Protein AF-A0A929CG32-F1 (afdb_monomer_lite)

Structure (mmCIF, N/CA/C/O backbone):
data_AF-A0A929CG32-F1
#
_entry.id   AF-A0A929CG32-F1
#
loop_
_atom_site.group_PDB
_atom_site.id
_atom_site.type_symbol
_atom_site.label_atom_id
_atom_site.label_alt_id
_atom_site.label_comp_id
_atom_site.label_asym_id
_atom_site.label_entity_id
_atom_site.label_seq_id
_atom_site.pdbx_PDB_ins_code
_atom_site.Cartn_x
_atom_site.Cartn_y
_atom_site.Cartn_z
_atom_site.occupancy
_atom_site.B_iso_or_equiv
_atom_site.auth_seq_id
_atom_site.auth_comp_id
_atom_site.auth_asym_id
_atom_site.auth_atom_id
_atom_site.pdbx_PDB_model_num
ATOM 1 N N . MET A 1 1 ? -42.516 7.250 34.327 1.00 55.09 1 MET A N 1
ATOM 2 C CA . MET A 1 1 ? -41.200 6.614 34.056 1.00 55.09 1 MET A CA 1
ATOM 3 C C . MET A 1 1 ? -40.264 6.842 35.238 1.00 55.09 1 MET A C 1
ATOM 5 O O . MET A 1 1 ? -39.960 7.994 35.520 1.00 55.09 1 MET A O 1
ATOM 9 N N . GLY A 1 2 ? -39.835 5.780 35.929 1.00 75.62 2 GLY A N 1
ATOM 10 C CA . GLY A 1 2 ? -38.923 5.876 37.082 1.00 75.62 2 GLY A CA 1
ATOM 11 C C . GLY A 1 2 ? -37.456 6.126 36.700 1.00 75.62 2 GLY A C 1
ATOM 12 O O . GLY A 1 2 ? -37.058 5.873 35.559 1.00 75.62 2 GLY A O 1
ATOM 13 N N . LEU A 1 3 ? -36.650 6.578 37.669 1.00 77.50 3 LEU A N 1
ATOM 14 C CA . LEU A 1 3 ? -35.221 6.922 37.536 1.00 77.50 3 LEU A CA 1
ATOM 15 C C . LEU A 1 3 ? -34.405 5.831 36.810 1.00 77.50 3 LEU A C 1
ATOM 17 O O . LEU A 1 3 ? -33.660 6.115 35.877 1.00 77.50 3 LEU A O 1
ATOM 21 N N . ILE A 1 4 ? -34.641 4.562 37.154 1.00 75.62 4 ILE A N 1
ATOM 22 C CA . ILE A 1 4 ? -33.964 3.394 36.566 1.00 75.62 4 ILE A CA 1
ATOM 23 C C . ILE A 1 4 ? -34.257 3.248 35.067 1.00 75.62 4 ILE A C 1
ATOM 25 O O . ILE A 1 4 ? -33.402 2.812 34.298 1.00 75.62 4 ILE A O 1
ATOM 29 N N . SER A 1 5 ? -35.474 3.580 34.630 1.00 75.94 5 SER A N 1
ATOM 30 C CA . SER A 1 5 ? -35.834 3.521 33.210 1.00 75.94 5 SER A CA 1
ATOM 31 C C . SER A 1 5 ? -35.169 4.649 32.428 1.00 75.94 5 SER A C 1
ATOM 33 O O . SER A 1 5 ? -34.746 4.420 31.303 1.00 75.94 5 SER A O 1
ATOM 35 N N . ARG A 1 6 ? -35.044 5.841 33.028 1.00 81.25 6 ARG A N 1
ATOM 36 C CA . ARG A 1 6 ? -34.390 7.001 32.404 1.00 81.25 6 ARG A CA 1
ATOM 37 C C . ARG A 1 6 ? -32.883 6.786 32.259 1.00 81.25 6 ARG A C 1
ATOM 39 O O . ARG A 1 6 ? -32.347 7.016 31.184 1.00 81.25 6 ARG A O 1
ATOM 46 N N . ILE A 1 7 ? -32.224 6.267 33.297 1.00 84.25 7 ILE A N 1
ATOM 47 C CA . ILE A 1 7 ? -30.782 5.977 33.266 1.00 84.25 7 ILE A CA 1
ATOM 48 C C . ILE A 1 7 ? -30.469 4.851 32.275 1.00 84.25 7 ILE A C 1
ATOM 50 O O . ILE A 1 7 ? -29.561 4.996 31.463 1.00 84.25 7 ILE 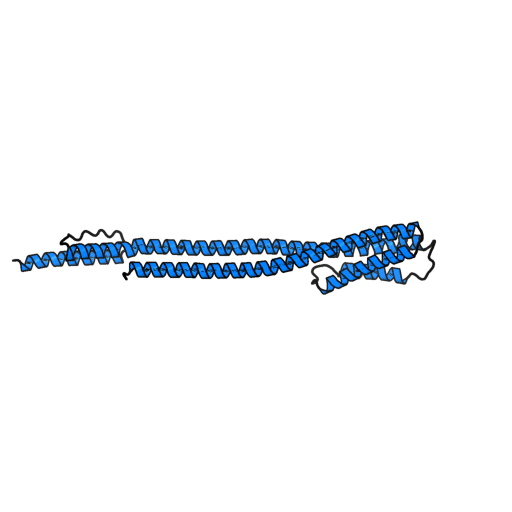A O 1
ATOM 54 N N . ARG A 1 8 ? -31.259 3.765 32.257 1.00 81.44 8 ARG A N 1
ATOM 55 C CA . ARG A 1 8 ? -31.109 2.709 31.238 1.00 81.44 8 ARG A CA 1
ATOM 56 C C . ARG A 1 8 ? -31.247 3.253 29.819 1.00 81.44 8 ARG A C 1
ATOM 58 O O . ARG A 1 8 ? -30.442 2.910 28.964 1.00 81.44 8 ARG A O 1
ATOM 65 N N . LEU A 1 9 ? -32.238 4.110 29.581 1.00 83.31 9 LEU A N 1
ATOM 66 C CA . LEU A 1 9 ? -32.487 4.689 28.262 1.00 83.31 9 LEU A CA 1
ATOM 67 C C . LEU A 1 9 ? -31.354 5.639 27.838 1.00 83.31 9 LEU A C 1
ATOM 69 O O . LEU A 1 9 ? -30.924 5.583 26.691 1.00 83.31 9 LEU A O 1
ATOM 73 N N . GLY A 1 10 ? -30.803 6.422 28.773 1.00 85.62 10 GLY A N 1
ATOM 74 C CA . GLY A 1 10 ? -29.616 7.250 28.539 1.00 85.62 10 GLY A CA 1
ATOM 75 C C . GLY A 1 10 ? -28.380 6.428 28.159 1.00 85.62 10 GLY A C 1
ATOM 76 O O . GLY A 1 10 ? -27.727 6.729 27.166 1.00 85.62 10 GLY A O 1
ATOM 77 N N . PHE A 1 11 ? -28.100 5.340 28.880 1.00 86.56 11 PHE A N 1
ATOM 78 C CA . PHE A 1 11 ? -26.990 4.438 28.547 1.00 86.56 11 PHE A CA 1
ATOM 79 C C . PHE A 1 11 ? -27.158 3.755 27.187 1.00 86.56 11 PHE A C 1
ATOM 81 O O . PHE A 1 11 ? -26.196 3.662 26.427 1.00 86.56 11 PHE A O 1
ATOM 88 N N . VAL A 1 12 ? -28.376 3.317 26.859 1.00 84.00 12 VAL A N 1
ATOM 89 C CA . VAL A 1 12 ? -28.690 2.735 25.546 1.00 84.00 12 VAL A CA 1
ATOM 90 C C . VAL A 1 12 ? -28.496 3.763 24.429 1.00 84.00 12 VAL A C 1
ATOM 92 O O . VAL A 1 12 ? -27.916 3.427 23.401 1.00 84.00 12 VAL A O 1
ATOM 95 N N . LEU A 1 13 ? -28.914 5.017 24.636 1.00 88.12 13 LEU A N 1
ATOM 96 C CA . LEU A 1 13 ? -28.699 6.105 23.677 1.00 88.12 13 LEU A CA 1
ATOM 97 C C . LEU A 1 13 ? -27.214 6.363 23.422 1.00 88.12 13 LEU A C 1
ATOM 99 O O . LEU A 1 13 ? -26.808 6.459 22.268 1.00 88.12 13 LEU A O 1
ATOM 103 N N . ILE A 1 14 ? -26.398 6.442 24.477 1.00 88.56 14 ILE A N 1
ATOM 104 C CA . ILE A 1 14 ? -24.957 6.692 24.335 1.00 88.56 14 ILE A CA 1
ATOM 105 C C . ILE A 1 14 ? -24.277 5.510 23.637 1.00 88.56 14 ILE A C 1
ATOM 107 O O . ILE A 1 14 ? -23.472 5.720 22.734 1.00 88.56 14 ILE A O 1
ATOM 111 N N . ALA A 1 15 ? -24.630 4.273 23.998 1.00 85.25 15 ALA A N 1
ATOM 112 C CA . ALA A 1 15 ? -24.110 3.085 23.329 1.00 85.25 15 ALA A CA 1
ATOM 113 C C . ALA A 1 15 ? -24.472 3.065 21.833 1.00 85.25 15 ALA A C 1
ATOM 115 O O . ALA A 1 15 ? -23.619 2.771 20.999 1.00 85.25 15 ALA A O 1
ATOM 116 N N . LEU A 1 16 ? -25.712 3.425 21.482 1.00 86.31 16 LEU A N 1
ATOM 117 C CA . LEU A 1 16 ? -26.178 3.481 20.095 1.00 86.31 16 LEU A CA 1
ATOM 118 C C . LEU A 1 16 ? -25.493 4.601 19.299 1.00 86.31 16 LEU A C 1
ATOM 120 O O . LEU A 1 16 ? -25.136 4.396 18.141 1.00 86.31 16 LEU A O 1
ATOM 124 N N . LEU A 1 17 ? -25.250 5.752 19.929 1.00 89.00 17 LEU A N 1
ATOM 125 C CA . LEU A 1 17 ? -24.501 6.859 19.334 1.00 89.00 17 LEU A CA 1
ATOM 126 C C . LEU A 1 17 ? -23.044 6.453 19.077 1.00 89.00 17 LEU A C 1
ATOM 128 O O . LEU A 1 17 ? -22.536 6.668 17.979 1.00 89.00 17 LEU A O 1
ATOM 132 N N . LEU A 1 18 ? -22.396 5.788 20.039 1.00 87.75 18 LEU A N 1
ATOM 133 C CA . LEU A 1 18 ? -21.035 5.271 19.883 1.00 87.75 18 LEU A CA 1
ATOM 134 C C . LEU A 1 18 ? -20.934 4.284 18.711 1.00 87.75 18 LEU A C 1
ATOM 136 O O . LEU A 1 18 ? -19.986 4.331 17.928 1.00 87.75 18 LEU A O 1
ATOM 140 N N . LEU A 1 19 ? -21.943 3.422 18.565 1.00 85.69 19 LEU A N 1
ATOM 141 C CA . LEU A 1 19 ? -22.035 2.459 17.472 1.00 85.69 19 LEU A CA 1
ATOM 142 C C . LEU A 1 19 ? -22.220 3.163 16.120 1.00 85.69 19 LEU A C 1
ATOM 144 O O . LEU A 1 19 ? -21.536 2.821 15.162 1.00 85.69 19 LEU A O 1
ATOM 148 N N . MET A 1 20 ? -23.083 4.181 16.047 1.00 86.50 20 MET A N 1
ATOM 149 C CA . MET A 1 20 ? -23.285 5.009 14.849 1.00 86.50 20 MET A CA 1
ATOM 150 C C . MET A 1 20 ? -22.007 5.743 14.427 1.00 86.50 20 MET A C 1
ATOM 152 O O . MET A 1 20 ? -21.640 5.714 13.252 1.00 86.50 20 MET A O 1
ATOM 156 N N . VAL A 1 21 ? -21.294 6.359 15.375 1.00 86.69 21 VAL A N 1
ATOM 157 C CA . VAL A 1 21 ? -20.026 7.063 15.105 1.00 86.69 21 VAL A CA 1
ATOM 158 C C . VAL A 1 21 ? -18.957 6.079 14.632 1.00 86.69 21 VAL A C 1
ATOM 160 O O . VAL A 1 21 ? -18.282 6.322 13.632 1.00 86.69 21 VAL A O 1
ATOM 163 N N . GLY A 1 22 ? -18.850 4.933 15.304 1.00 85.12 22 GLY A N 1
ATOM 164 C CA . GLY A 1 22 ? -17.938 3.861 14.926 1.00 85.12 22 GLY A CA 1
ATOM 165 C C . GLY A 1 22 ? -18.209 3.284 13.543 1.00 85.12 22 GLY A C 1
ATOM 166 O O . GLY A 1 22 ? -17.291 3.135 12.739 1.00 85.12 22 GLY A O 1
ATOM 167 N N . ALA A 1 23 ? -19.478 2.998 13.251 1.00 82.94 23 ALA A N 1
ATOM 168 C CA . ALA A 1 23 ? -19.909 2.515 11.949 1.00 82.94 23 ALA A CA 1
ATOM 169 C C . ALA A 1 23 ? -19.571 3.537 10.860 1.00 82.94 23 ALA A C 1
ATOM 171 O O . ALA A 1 23 ? -18.940 3.176 9.872 1.00 82.94 23 ALA A O 1
ATOM 172 N N . THR A 1 24 ? -19.909 4.813 11.062 1.00 84.00 24 THR A N 1
ATOM 173 C CA . THR A 1 24 ? -19.634 5.879 10.084 1.00 84.00 24 THR A CA 1
ATOM 174 C C . THR A 1 24 ? -18.136 5.990 9.780 1.00 84.00 24 THR A C 1
ATOM 176 O O . THR A 1 24 ? -17.753 5.967 8.614 1.00 84.00 24 THR A O 1
ATOM 179 N N . SER A 1 25 ? -17.280 5.993 10.809 1.00 82.12 25 SER A N 1
ATOM 180 C CA . SER A 1 25 ? -15.820 6.025 10.636 1.00 82.12 25 SER A CA 1
ATOM 181 C C . SER A 1 25 ? -15.289 4.803 9.874 1.00 82.12 25 SER A C 1
ATOM 183 O O . SER A 1 25 ? -14.454 4.941 8.979 1.00 82.12 25 SER A O 1
ATOM 185 N N . TYR A 1 26 ? -15.805 3.609 10.176 1.00 81.81 26 TYR A N 1
ATOM 186 C CA . TYR A 1 26 ? -15.432 2.384 9.468 1.00 81.81 26 TYR A CA 1
ATOM 187 C C . TYR A 1 26 ? -15.858 2.413 7.992 1.00 81.81 26 TYR A C 1
ATOM 189 O O . TYR A 1 26 ? -15.085 2.038 7.111 1.00 81.81 26 TYR A O 1
ATOM 197 N N . PHE A 1 27 ? -17.073 2.884 7.699 1.00 79.50 27 PHE A N 1
ATOM 198 C CA . PHE A 1 27 ? -17.572 2.999 6.328 1.00 79.50 27 PHE A CA 1
ATOM 199 C C . PHE A 1 27 ? -16.780 4.013 5.499 1.00 79.50 27 PHE A C 1
ATOM 201 O O . PHE A 1 27 ? -16.477 3.729 4.340 1.00 79.50 27 PHE A O 1
ATOM 208 N N . GLU A 1 28 ? -16.425 5.159 6.078 1.00 77.81 28 GLU A N 1
ATOM 209 C CA . GLU A 1 28 ? -15.635 6.191 5.405 1.00 77.81 28 GLU A CA 1
ATOM 210 C C . GLU A 1 28 ? -14.244 5.668 5.027 1.00 77.81 28 GLU A C 1
ATOM 212 O O . GLU A 1 28 ? -13.849 5.751 3.863 1.00 77.81 28 GLU A O 1
ATOM 217 N N . ILE A 1 29 ? -13.546 5.021 5.968 1.00 77.19 29 ILE A N 1
ATOM 218 C CA . ILE A 1 29 ? -12.235 4.414 5.703 1.00 77.19 29 ILE A CA 1
ATOM 219 C C . ILE A 1 29 ? -12.354 3.314 4.643 1.00 77.19 29 ILE A C 1
ATOM 221 O O . ILE A 1 29 ? -11.577 3.290 3.693 1.00 77.19 29 ILE A O 1
ATOM 225 N N . ARG A 1 30 ? -13.364 2.443 4.738 1.00 75.12 30 ARG A N 1
ATOM 226 C CA . ARG A 1 30 ? -13.559 1.359 3.767 1.00 75.12 30 ARG A CA 1
ATOM 227 C C . ARG A 1 30 ? -13.838 1.872 2.355 1.00 75.12 30 ARG A C 1
ATOM 229 O O . ARG A 1 30 ? -13.356 1.279 1.394 1.00 75.12 30 ARG A O 1
ATOM 236 N N . ASN A 1 31 ? -14.622 2.938 2.211 1.00 76.19 31 ASN A N 1
ATOM 237 C CA . ASN A 1 31 ? -14.909 3.522 0.901 1.00 76.19 31 ASN A CA 1
ATOM 238 C C . ASN A 1 31 ? -13.668 4.186 0.294 1.00 76.19 31 ASN A C 1
ATOM 240 O O . ASN A 1 31 ? -13.413 3.992 -0.893 1.00 76.19 31 ASN A O 1
ATOM 244 N N . LEU A 1 32 ? -12.877 4.904 1.100 1.00 73.50 32 LEU A N 1
ATOM 245 C CA . LEU A 1 32 ? -11.601 5.475 0.656 1.00 73.50 32 LEU A CA 1
ATOM 246 C C . LEU A 1 32 ? -10.620 4.378 0.230 1.00 73.50 32 LEU A C 1
ATOM 248 O O . LEU A 1 32 ? -10.044 4.459 -0.851 1.00 73.50 32 LEU A O 1
ATOM 252 N N . ASN A 1 33 ? -10.500 3.316 1.029 1.00 71.69 33 ASN A N 1
ATOM 253 C CA . ASN A 1 33 ? -9.614 2.194 0.732 1.00 71.69 33 ASN A CA 1
ATOM 254 C C . ASN A 1 33 ? -10.002 1.501 -0.578 1.00 71.69 33 ASN A C 1
ATOM 256 O O . ASN A 1 33 ? -9.135 1.268 -1.409 1.00 71.69 33 ASN A O 1
ATOM 260 N N . LYS A 1 34 ? -11.298 1.243 -0.803 1.00 73.94 34 LYS A N 1
ATOM 261 C CA . LYS A 1 34 ? -11.782 0.635 -2.053 1.00 73.94 34 LYS A CA 1
ATOM 262 C C . LYS A 1 34 ? -11.523 1.502 -3.279 1.00 73.94 34 LYS A C 1
ATOM 264 O O . LYS A 1 34 ? -11.181 0.971 -4.328 1.00 73.94 34 LYS A O 1
ATOM 269 N N . ALA A 1 35 ? -11.719 2.816 -3.168 1.00 70.12 35 ALA A N 1
ATOM 270 C CA . ALA A 1 35 ? -11.465 3.727 -4.279 1.00 70.12 35 ALA A CA 1
ATOM 271 C C . ALA A 1 35 ? -9.978 3.728 -4.665 1.00 70.12 35 ALA A C 1
ATOM 273 O O . ALA A 1 35 ? -9.653 3.681 -5.847 1.00 70.12 35 ALA A O 1
ATOM 274 N N . ILE A 1 36 ? -9.090 3.720 -3.666 1.00 69.62 36 ILE A N 1
ATOM 275 C CA . ILE A 1 36 ? -7.641 3.658 -3.883 1.00 69.62 36 ILE A CA 1
ATOM 276 C C . ILE A 1 36 ? -7.226 2.288 -4.436 1.00 69.62 36 ILE A C 1
ATOM 278 O O . ILE A 1 36 ? -6.431 2.239 -5.364 1.00 69.62 36 ILE A O 1
ATOM 282 N N . GLU A 1 37 ? -7.783 1.195 -3.909 1.00 71.75 37 GLU A N 1
ATOM 283 C CA . GLU A 1 37 ? -7.491 -0.180 -4.335 1.00 71.75 37 GLU A CA 1
ATOM 284 C C . GLU A 1 37 ? -7.885 -0.433 -5.798 1.00 71.75 37 GLU A C 1
ATOM 286 O O . GLU A 1 37 ? -7.112 -1.005 -6.559 1.00 71.75 37 GLU A O 1
ATOM 291 N N . ILE A 1 38 ? -9.062 0.028 -6.233 1.00 70.19 38 ILE A N 1
ATOM 292 C CA . ILE A 1 38 ? -9.507 -0.147 -7.626 1.00 70.19 38 ILE A CA 1
ATOM 293 C C . ILE A 1 38 ? -8.583 0.608 -8.590 1.00 70.19 38 ILE A C 1
ATOM 295 O O . ILE A 1 38 ? -8.132 0.044 -9.586 1.00 70.19 38 ILE A O 1
ATOM 299 N N . ASP A 1 39 ? -8.272 1.865 -8.277 1.00 72.69 39 ASP A N 1
ATOM 300 C CA . ASP A 1 39 ? -7.404 2.702 -9.106 1.00 72.69 39 ASP A CA 1
ATOM 301 C C . ASP A 1 39 ? -5.936 2.228 -9.086 1.00 72.69 39 ASP A C 1
ATOM 303 O O . ASP A 1 39 ? -5.222 2.355 -10.083 1.00 72.69 39 ASP A O 1
ATOM 307 N N . SER A 1 40 ? -5.467 1.629 -7.984 1.00 70.19 40 SER A N 1
ATOM 308 C CA . SER A 1 40 ? -4.136 1.016 -7.927 1.00 70.19 40 SER A CA 1
ATOM 309 C C . SER A 1 40 ? -4.068 -0.288 -8.717 1.00 70.19 40 SER A C 1
ATOM 311 O O . SER A 1 40 ? -3.103 -0.484 -9.452 1.00 70.19 40 SER A O 1
ATOM 313 N N . ILE A 1 41 ? -5.089 -1.148 -8.631 1.00 72.94 41 ILE A N 1
ATOM 314 C CA . ILE A 1 41 ? -5.148 -2.409 -9.385 1.00 72.94 41 ILE A CA 1
ATOM 315 C C . ILE A 1 41 ? -5.207 -2.133 -10.890 1.00 72.94 41 ILE A C 1
ATOM 317 O O . ILE A 1 41 ? -4.488 -2.777 -11.651 1.00 72.94 41 ILE A O 1
ATOM 321 N N . GLU A 1 42 ? -6.015 -1.166 -11.338 1.00 78.81 42 GLU A N 1
ATOM 322 C CA . GLU A 1 42 ? -6.095 -0.818 -12.762 1.00 78.81 42 GLU A CA 1
ATOM 323 C C . GLU A 1 42 ? -4.748 -0.298 -13.291 1.00 78.81 42 GLU A C 1
ATOM 325 O O . GLU A 1 42 ? -4.308 -0.682 -14.378 1.00 78.81 42 GLU A O 1
ATOM 330 N N . ARG A 1 43 ? -4.056 0.545 -12.513 1.00 74.44 43 ARG A N 1
ATOM 331 C CA . ARG A 1 43 ? -2.710 1.024 -12.861 1.00 74.44 43 ARG A CA 1
ATOM 332 C C . ARG A 1 43 ? -1.677 -0.102 -12.862 1.00 74.44 43 ARG A C 1
ATOM 334 O O . ARG A 1 43 ? -0.878 -0.170 -13.790 1.00 74.44 43 ARG A O 1
ATOM 341 N N . ASN A 1 44 ? -1.731 -1.012 -11.894 1.00 78.00 44 ASN A N 1
ATOM 342 C CA . ASN A 1 44 ? -0.845 -2.173 -11.828 1.00 78.00 44 ASN A CA 1
ATOM 343 C C . ASN A 1 44 ? -1.046 -3.099 -13.040 1.00 78.00 44 ASN A C 1
ATOM 345 O O . ASN A 1 44 ? -0.091 -3.433 -13.733 1.00 78.00 44 ASN A O 1
ATOM 349 N N . GLN A 1 45 ? -2.295 -3.422 -13.387 1.00 81.62 45 GLN A N 1
ATOM 350 C CA . GLN A 1 45 ? -2.604 -4.218 -14.580 1.00 81.62 45 GLN A CA 1
ATOM 351 C C . GLN A 1 45 ? -2.066 -3.576 -15.863 1.00 81.62 45 GLN A C 1
ATOM 353 O O . GLN A 1 45 ? -1.508 -4.272 -16.711 1.00 81.62 45 GLN A O 1
ATOM 358 N N . LYS A 1 46 ? -2.195 -2.249 -16.000 1.00 84.56 46 LYS A N 1
ATOM 359 C CA . LYS A 1 46 ? -1.611 -1.513 -17.129 1.00 84.56 46 LYS A CA 1
ATOM 360 C C . LYS A 1 46 ? -0.088 -1.608 -17.136 1.00 84.56 46 LYS A C 1
ATOM 362 O O . LYS A 1 46 ? 0.478 -1.848 -18.196 1.00 84.56 46 LYS A O 1
ATOM 367 N N . ASN A 1 47 ? 0.574 -1.458 -15.993 1.00 83.62 47 ASN A N 1
ATOM 368 C CA . ASN A 1 47 ? 2.033 -1.488 -15.947 1.00 83.62 47 ASN A CA 1
ATOM 369 C C . ASN A 1 47 ? 2.612 -2.902 -16.158 1.00 83.62 47 ASN A C 1
ATOM 371 O O . ASN A 1 47 ? 3.612 -3.038 -16.860 1.00 83.62 47 ASN A O 1
ATOM 375 N N . ILE A 1 48 ? 1.956 -3.953 -15.651 1.00 84.62 48 ILE A N 1
ATOM 376 C CA . ILE A 1 48 ? 2.294 -5.358 -15.956 1.00 84.62 48 ILE A CA 1
ATOM 377 C C . ILE A 1 48 ? 2.156 -5.612 -17.457 1.00 84.62 48 ILE A C 1
ATOM 379 O O . ILE A 1 48 ? 3.061 -6.148 -18.089 1.00 84.62 48 ILE A O 1
ATOM 383 N N . HIS A 1 49 ? 1.051 -5.162 -18.058 1.00 88.25 49 HIS A N 1
ATOM 384 C CA . HIS A 1 49 ? 0.858 -5.298 -19.498 1.00 88.25 49 HIS A CA 1
ATOM 385 C C . HIS A 1 49 ? 1.950 -4.575 -20.301 1.00 88.25 49 HIS A C 1
ATOM 387 O O . HIS A 1 49 ? 2.387 -5.068 -21.340 1.00 88.25 49 HIS A O 1
ATOM 393 N N . ILE A 1 50 ? 2.406 -3.414 -19.825 1.00 87.94 50 ILE A N 1
ATOM 394 C CA . ILE A 1 50 ? 3.503 -2.679 -20.455 1.00 87.94 50 ILE A CA 1
ATOM 395 C C . ILE A 1 50 ? 4.841 -3.414 -20.294 1.00 87.94 50 ILE A C 1
ATOM 397 O O . ILE A 1 50 ? 5.602 -3.451 -21.257 1.00 87.94 50 ILE A O 1
ATOM 401 N N . GLU A 1 51 ? 5.127 -4.027 -19.143 1.00 87.44 51 GLU A N 1
ATOM 402 C CA . GLU A 1 51 ? 6.317 -4.877 -18.963 1.00 87.44 51 GLU A CA 1
ATOM 403 C C . GLU A 1 51 ? 6.320 -6.051 -19.937 1.00 87.44 51 GLU A C 1
ATOM 405 O O . GLU A 1 51 ? 7.295 -6.224 -20.668 1.00 87.44 51 GLU A O 1
ATOM 410 N N . ASP A 1 52 ? 5.212 -6.789 -20.026 1.00 91.00 52 ASP A N 1
ATOM 411 C CA . ASP A 1 52 ? 5.065 -7.903 -20.966 1.00 91.00 52 ASP A CA 1
ATOM 412 C C . ASP A 1 52 ? 5.276 -7.442 -22.414 1.00 91.00 52 ASP A C 1
ATOM 414 O O . ASP A 1 52 ? 5.975 -8.089 -23.202 1.00 91.00 52 ASP A O 1
ATOM 418 N N . LEU A 1 53 ? 4.702 -6.289 -22.768 1.00 91.75 53 LEU A N 1
ATOM 419 C CA . LEU A 1 53 ? 4.867 -5.692 -24.084 1.00 91.75 53 LEU A CA 1
ATOM 420 C C . LEU A 1 53 ? 6.334 -5.330 -24.343 1.00 91.75 53 LEU A C 1
ATOM 422 O O . LEU A 1 53 ? 6.877 -5.742 -25.365 1.00 91.75 53 LEU A O 1
ATOM 426 N N . VAL A 1 54 ? 7.000 -4.616 -23.436 1.00 89.62 54 VAL A N 1
ATOM 427 C CA . VAL A 1 54 ? 8.407 -4.210 -23.592 1.00 89.62 54 VAL A CA 1
ATOM 428 C C . VAL A 1 54 ? 9.328 -5.428 -23.657 1.00 89.62 54 VAL A C 1
ATOM 430 O O . VAL A 1 54 ? 10.195 -5.482 -24.527 1.00 89.62 54 VAL A O 1
ATOM 433 N N . LEU A 1 55 ? 9.108 -6.446 -22.824 1.00 90.75 55 LEU A N 1
ATOM 434 C CA . LEU A 1 55 ? 9.883 -7.685 -22.849 1.00 90.75 55 LEU A CA 1
ATOM 435 C C . LEU A 1 55 ? 9.673 -8.459 -24.159 1.00 90.75 55 LEU A C 1
ATOM 437 O O . LEU A 1 55 ? 10.629 -8.973 -24.743 1.00 90.75 55 LEU A O 1
ATOM 441 N N . SER A 1 56 ? 8.438 -8.503 -24.671 1.00 91.19 56 SER A N 1
ATOM 442 C CA . SER A 1 56 ? 8.151 -9.113 -25.974 1.00 91.19 56 SER A CA 1
ATOM 443 C C . SER A 1 56 ? 8.865 -8.384 -27.117 1.00 91.19 56 SER A C 1
ATOM 445 O O . SER A 1 56 ? 9.448 -9.034 -27.985 1.00 91.19 56 SER A O 1
ATOM 447 N N . GLN A 1 57 ? 8.896 -7.047 -27.081 1.00 90.56 57 GLN A N 1
ATOM 448 C CA . GLN A 1 57 ? 9.572 -6.212 -28.076 1.00 90.56 57 GLN A CA 1
ATOM 449 C C . GLN A 1 57 ? 11.093 -6.339 -27.992 1.00 90.56 57 GLN A C 1
ATOM 451 O O . GLN A 1 57 ? 11.750 -6.426 -29.028 1.00 90.56 57 GLN A O 1
ATOM 456 N N . TYR A 1 58 ? 11.647 -6.420 -26.781 1.00 91.12 58 TYR A N 1
ATOM 457 C CA . TYR A 1 58 ? 13.061 -6.698 -26.540 1.00 91.12 58 TYR A CA 1
ATOM 458 C C . TYR A 1 58 ? 13.471 -8.039 -27.157 1.00 91.12 58 TYR A C 1
ATOM 460 O O . TYR A 1 58 ? 14.397 -8.090 -27.967 1.00 91.12 58 TYR A O 1
ATOM 468 N N . ASN A 1 59 ? 12.737 -9.111 -26.839 1.00 89.94 59 ASN A N 1
ATOM 469 C CA . ASN A 1 59 ? 13.018 -10.453 -27.352 1.00 89.94 59 ASN A CA 1
ATOM 470 C C . ASN A 1 59 ? 12.872 -10.512 -28.877 1.00 89.94 59 ASN A C 1
ATOM 472 O O . ASN A 1 59 ? 13.718 -11.072 -29.571 1.00 89.94 59 ASN A O 1
ATOM 476 N N . GLN A 1 60 ? 11.815 -9.900 -29.418 1.00 90.31 60 GLN A N 1
ATOM 477 C CA . GLN A 1 60 ? 11.595 -9.836 -30.859 1.00 90.31 60 GLN A CA 1
ATOM 478 C C . GLN A 1 60 ? 12.718 -9.060 -31.559 1.00 90.31 60 GLN A C 1
ATOM 480 O O . GLN A 1 60 ? 13.218 -9.508 -32.588 1.00 90.31 60 GLN A O 1
ATOM 485 N N . LYS A 1 61 ? 13.141 -7.921 -30.999 1.00 89.19 61 LYS A N 1
ATOM 486 C CA . LYS A 1 61 ? 14.272 -7.134 -31.501 1.00 89.19 61 LYS A CA 1
ATOM 487 C C . LYS A 1 61 ? 15.554 -7.961 -31.531 1.00 89.19 61 LYS A C 1
ATOM 489 O O . LYS A 1 61 ? 16.225 -7.973 -32.555 1.00 89.19 61 LYS A O 1
ATOM 494 N N . ASP A 1 62 ? 15.890 -8.634 -30.432 1.00 86.56 62 ASP A N 1
ATOM 495 C CA . ASP A 1 62 ? 17.122 -9.421 -30.318 1.00 86.56 62 ASP A CA 1
ATOM 496 C C . ASP A 1 62 ? 17.179 -10.550 -31.362 1.00 86.56 62 ASP A C 1
ATOM 498 O O . ASP A 1 62 ? 18.184 -10.736 -32.043 1.00 86.56 62 ASP A O 1
ATOM 502 N N . ILE A 1 63 ? 16.055 -11.232 -31.596 1.00 85.94 63 ILE A N 1
ATOM 503 C CA . ILE A 1 63 ? 15.951 -12.259 -32.642 1.00 85.94 63 ILE A CA 1
ATOM 504 C C . ILE A 1 63 ? 16.102 -11.644 -34.043 1.00 85.94 63 ILE A C 1
ATOM 506 O O . ILE A 1 63 ? 16.834 -12.172 -34.883 1.00 85.94 63 ILE A O 1
ATOM 510 N N . ILE A 1 64 ? 15.409 -10.534 -34.316 1.00 84.94 64 ILE A N 1
ATOM 511 C CA . ILE A 1 64 ? 15.427 -9.880 -35.631 1.00 84.94 64 ILE A CA 1
ATOM 512 C C . ILE A 1 64 ? 16.813 -9.299 -35.936 1.00 84.94 64 ILE A C 1
ATOM 514 O O . ILE A 1 64 ? 17.269 -9.405 -37.074 1.00 84.94 64 ILE A O 1
ATOM 518 N N . SER A 1 65 ? 17.501 -8.720 -34.950 1.00 80.25 65 SER A N 1
ATOM 519 C CA . SER A 1 65 ? 18.848 -8.174 -35.129 1.00 80.25 65 SER A CA 1
ATOM 520 C C . SER A 1 65 ? 19.844 -9.285 -35.467 1.00 80.25 65 SER A C 1
ATOM 522 O O . SER A 1 65 ? 20.555 -9.179 -36.465 1.00 80.25 65 SER A O 1
ATOM 524 N N . GLN A 1 66 ? 19.818 -10.406 -34.740 1.00 82.06 66 GLN A N 1
ATOM 525 C CA . GLN A 1 66 ? 20.656 -11.575 -35.025 1.00 82.06 66 GLN A CA 1
ATOM 526 C C . GLN A 1 66 ? 20.371 -12.157 -36.418 1.00 82.06 66 GLN A C 1
ATOM 528 O O . GLN A 1 66 ? 21.296 -12.467 -37.174 1.00 82.06 66 GLN A O 1
ATOM 533 N N . PHE A 1 67 ? 19.095 -12.248 -36.804 1.00 80.50 67 PHE A N 1
ATOM 534 C CA . PHE A 1 67 ? 18.697 -12.719 -38.130 1.00 80.50 67 PHE A CA 1
ATOM 535 C C . PHE A 1 67 ? 19.132 -11.765 -39.254 1.00 80.50 67 PHE A C 1
ATOM 537 O O . PHE A 1 67 ? 19.586 -12.217 -40.309 1.00 80.50 67 PHE A O 1
ATOM 544 N N . ALA A 1 68 ? 19.028 -10.452 -39.036 1.00 78.19 68 ALA A N 1
ATOM 545 C CA . ALA A 1 68 ? 19.467 -9.432 -39.984 1.00 78.19 68 ALA A CA 1
ATOM 546 C C . ALA A 1 68 ? 20.981 -9.497 -40.224 1.00 78.19 68 ALA A C 1
ATOM 548 O O . ALA A 1 68 ? 21.421 -9.425 -41.372 1.00 78.19 68 ALA A O 1
ATOM 549 N N . LEU A 1 69 ? 21.764 -9.689 -39.158 1.00 74.38 69 LEU A N 1
ATOM 550 C CA . LEU A 1 69 ? 23.225 -9.797 -39.216 1.00 74.38 69 LEU A CA 1
ATOM 551 C C . LEU A 1 69 ? 23.678 -11.078 -39.916 1.00 74.38 69 LEU A C 1
ATOM 553 O O . LEU A 1 69 ? 24.611 -11.038 -40.714 1.00 74.38 69 LEU A O 1
ATOM 557 N N . SER A 1 70 ? 22.992 -12.200 -39.671 1.00 77.00 70 SER A N 1
ATOM 558 C CA . SER A 1 70 ? 23.310 -13.482 -40.310 1.00 77.00 70 SER A CA 1
ATOM 559 C C . SER A 1 70 ? 22.990 -13.506 -41.807 1.00 77.00 70 SER A C 1
ATOM 561 O O . SER A 1 70 ? 23.665 -14.209 -42.554 1.00 77.00 70 SER A O 1
ATOM 563 N N . ASN A 1 71 ? 21.952 -12.787 -42.244 1.00 73.88 71 ASN A N 1
ATOM 564 C CA . ASN A 1 71 ? 21.479 -12.812 -43.632 1.00 73.88 71 ASN A CA 1
ATOM 565 C C . ASN A 1 71 ? 21.854 -11.558 -44.436 1.00 73.88 71 ASN A C 1
ATOM 567 O O . ASN A 1 71 ? 21.503 -11.465 -45.611 1.00 73.88 71 ASN A O 1
ATOM 571 N N . GLY A 1 72 ? 22.514 -10.576 -43.812 1.00 68.06 72 GLY A N 1
ATOM 572 C CA . GLY A 1 72 ? 22.873 -9.302 -44.443 1.00 68.06 72 GLY A CA 1
ATOM 573 C C . GLY A 1 72 ? 21.666 -8.492 -44.932 1.00 68.06 72 GLY A C 1
ATOM 574 O O . GLY A 1 72 ? 21.787 -7.703 -45.868 1.00 68.06 72 GLY A O 1
ATOM 575 N N . ASN A 1 73 ? 20.483 -8.706 -44.349 1.00 75.00 73 ASN A N 1
ATOM 576 C CA . ASN A 1 73 ? 19.243 -8.118 -44.840 1.00 75.00 73 ASN A CA 1
ATOM 577 C C . ASN A 1 73 ? 18.884 -6.843 -44.059 1.00 75.00 73 ASN A C 1
ATOM 579 O O . ASN A 1 73 ? 18.574 -6.870 -42.864 1.00 75.00 73 ASN A O 1
ATOM 583 N N . ARG A 1 74 ? 18.901 -5.720 -44.784 1.00 71.94 74 ARG A N 1
ATOM 584 C CA . ARG A 1 74 ? 18.630 -4.373 -44.275 1.00 71.94 74 ARG A CA 1
ATOM 585 C C . ARG A 1 74 ? 17.224 -4.213 -43.702 1.00 71.94 74 ARG A C 1
ATOM 587 O O . ARG A 1 74 ? 17.068 -3.474 -42.733 1.00 71.94 74 ARG A O 1
ATOM 594 N N . ASP A 1 75 ? 16.227 -4.873 -44.278 1.00 78.06 75 ASP A N 1
ATOM 595 C CA . ASP A 1 75 ? 14.829 -4.669 -43.894 1.00 78.06 75 ASP A CA 1
ATOM 596 C C . ASP A 1 75 ? 14.577 -5.189 -42.475 1.00 78.06 75 ASP A C 1
ATOM 598 O O . ASP A 1 75 ? 13.968 -4.503 -41.657 1.00 78.06 75 ASP A O 1
ATOM 602 N N . PHE A 1 76 ? 15.164 -6.339 -42.131 1.00 78.75 76 PHE A N 1
ATOM 603 C CA . PHE A 1 76 ? 15.118 -6.870 -40.768 1.00 78.75 76 PHE A CA 1
ATOM 604 C C . PHE A 1 76 ? 15.875 -5.974 -39.783 1.00 78.75 76 PHE A C 1
ATOM 606 O O . PHE A 1 76 ? 15.390 -5.714 -38.686 1.00 78.75 76 PHE A O 1
ATOM 613 N N . TYR A 1 77 ? 17.024 -5.415 -40.171 1.00 77.00 77 TYR A N 1
ATOM 614 C CA . TYR A 1 77 ? 17.727 -4.461 -39.309 1.00 77.00 77 TYR A CA 1
ATOM 615 C C . TYR A 1 77 ? 16.887 -3.200 -39.040 1.00 77.00 77 TYR A C 1
ATOM 617 O O . TYR A 1 77 ? 16.817 -2.734 -37.902 1.00 77.00 77 TYR A O 1
ATOM 625 N N . MET A 1 78 ? 16.204 -2.667 -40.058 1.00 78.19 78 MET A N 1
ATOM 626 C CA . MET A 1 78 ? 15.284 -1.539 -39.880 1.00 78.19 78 MET A CA 1
ATOM 627 C C . MET A 1 78 ? 14.116 -1.902 -38.960 1.00 78.19 78 MET A C 1
ATOM 629 O O . MET A 1 78 ? 13.816 -1.138 -38.048 1.00 78.19 78 MET A O 1
ATOM 633 N N . GLN A 1 79 ? 13.541 -3.095 -39.109 1.00 83.75 79 GLN A N 1
ATOM 634 C CA . GLN A 1 79 ? 12.483 -3.588 -38.226 1.00 83.75 79 GLN A CA 1
ATOM 635 C C . GLN A 1 79 ? 12.946 -3.718 -36.762 1.00 83.75 79 GLN A C 1
ATOM 637 O O . GLN A 1 79 ? 12.241 -3.318 -35.839 1.00 83.75 79 GLN A O 1
ATOM 642 N N . SER A 1 80 ? 14.166 -4.209 -36.524 1.00 83.50 80 SER A N 1
ATOM 643 C CA . SER A 1 80 ? 14.770 -4.231 -35.184 1.00 83.50 80 SER A CA 1
ATOM 644 C C . SER A 1 80 ? 14.873 -2.820 -34.586 1.00 83.50 80 SER A C 1
ATOM 646 O O . SER A 1 80 ? 14.615 -2.611 -33.399 1.00 83.50 80 SER A O 1
ATOM 648 N N . ARG A 1 81 ? 15.227 -1.819 -35.400 1.00 82.25 81 ARG A N 1
ATOM 649 C CA . ARG A 1 81 ? 15.284 -0.421 -34.951 1.00 82.25 81 ARG A CA 1
ATOM 650 C C . ARG A 1 81 ? 13.906 0.159 -34.650 1.00 82.25 81 ARG A C 1
ATOM 652 O O . ARG A 1 81 ? 13.789 0.938 -33.708 1.00 82.25 81 ARG A O 1
ATOM 659 N N . GLU A 1 82 ? 12.882 -0.217 -35.409 1.00 85.56 82 GLU A N 1
ATOM 660 C CA . GLU A 1 82 ? 11.499 0.186 -35.137 1.00 85.56 82 GLU A CA 1
ATOM 661 C C . GLU A 1 82 ? 11.017 -0.344 -33.782 1.00 85.56 82 GLU A C 1
ATOM 663 O O . GLU A 1 82 ? 10.467 0.425 -32.993 1.00 85.56 82 GLU A O 1
ATOM 668 N N . ASN A 1 83 ? 11.317 -1.605 -33.453 1.00 84.94 83 ASN A N 1
ATOM 669 C CA . ASN A 1 83 ? 10.989 -2.184 -32.145 1.00 84.94 83 ASN A CA 1
ATOM 670 C C . ASN A 1 83 ? 11.669 -1.421 -30.995 1.00 84.94 83 ASN A C 1
ATOM 672 O O . ASN A 1 83 ? 11.044 -1.137 -29.973 1.00 84.94 83 ASN A O 1
ATOM 676 N N . LEU A 1 84 ? 12.939 -1.035 -31.162 1.00 85.75 84 LEU A N 1
ATOM 677 C CA . LEU A 1 84 ? 13.645 -0.212 -30.176 1.00 85.75 84 LEU A CA 1
ATOM 678 C C . LEU A 1 84 ? 13.033 1.190 -30.042 1.00 85.75 84 LEU A C 1
ATOM 680 O O . LEU A 1 84 ? 12.832 1.668 -28.928 1.00 85.75 84 LEU A O 1
ATOM 684 N N . ALA A 1 85 ? 12.706 1.843 -31.159 1.00 86.81 85 ALA A N 1
ATOM 685 C CA . ALA A 1 85 ? 12.058 3.154 -31.157 1.00 86.81 85 ALA A CA 1
ATOM 686 C C . ALA A 1 85 ? 10.686 3.114 -30.464 1.00 86.81 85 ALA A C 1
ATOM 688 O O . ALA A 1 85 ? 10.314 4.042 -29.740 1.00 86.81 85 ALA A O 1
ATOM 689 N N . TYR A 1 86 ? 9.953 2.015 -30.639 1.00 87.81 86 TYR A N 1
ATOM 690 C CA . TYR A 1 86 ? 8.693 1.775 -29.953 1.00 87.81 86 TYR A CA 1
ATOM 691 C C . TYR A 1 86 ? 8.883 1.630 -28.435 1.00 87.81 86 TYR A C 1
ATOM 693 O O . TYR A 1 86 ? 8.178 2.292 -27.673 1.00 87.81 86 TYR A O 1
ATOM 701 N N . MET A 1 87 ? 9.881 0.857 -27.989 1.00 86.81 87 MET A N 1
ATOM 702 C CA . MET A 1 87 ? 10.233 0.746 -26.565 1.00 86.81 87 MET A CA 1
ATOM 703 C C . MET A 1 87 ? 10.617 2.103 -25.950 1.00 86.81 87 MET A C 1
ATOM 705 O O . MET A 1 87 ? 10.130 2.444 -24.874 1.00 86.81 87 MET A O 1
ATOM 709 N N . ILE A 1 88 ? 11.416 2.917 -26.650 1.00 85.81 88 ILE A N 1
ATOM 710 C CA . ILE A 1 88 ? 11.780 4.276 -26.206 1.00 85.81 88 ILE A CA 1
ATOM 711 C C . ILE A 1 88 ? 10.530 5.154 -26.064 1.00 85.81 88 ILE A C 1
A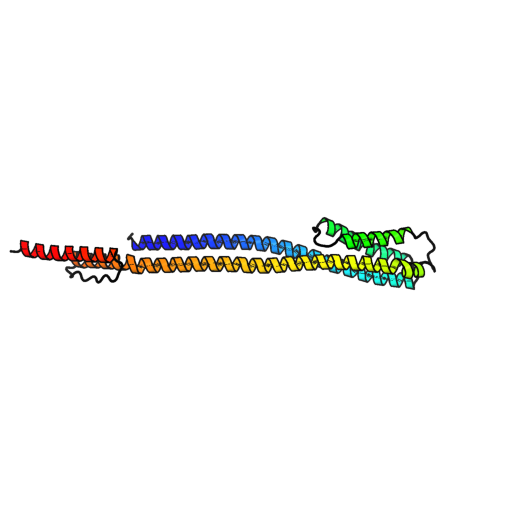TOM 713 O O . ILE A 1 88 ? 10.359 5.820 -25.050 1.00 85.81 88 ILE A O 1
ATOM 717 N N . THR A 1 89 ? 9.610 5.096 -27.031 1.00 86.81 89 THR A N 1
ATOM 718 C CA . THR A 1 89 ? 8.354 5.866 -26.992 1.00 86.81 89 THR A CA 1
ATOM 719 C C . THR A 1 89 ? 7.481 5.480 -25.792 1.00 86.81 89 THR A C 1
ATOM 721 O O . THR A 1 89 ? 6.814 6.332 -25.202 1.00 86.81 89 THR A O 1
ATOM 724 N N . ILE A 1 90 ? 7.447 4.193 -25.429 1.00 85.44 90 ILE A N 1
ATOM 725 C CA . ILE A 1 90 ? 6.736 3.715 -24.235 1.00 85.44 90 ILE A CA 1
ATOM 726 C C . ILE A 1 90 ? 7.356 4.319 -22.974 1.00 85.44 90 ILE A C 1
ATOM 728 O O . ILE A 1 90 ? 6.626 4.847 -22.135 1.00 85.44 90 ILE A O 1
ATOM 732 N N . VAL A 1 91 ? 8.685 4.279 -22.858 1.00 83.06 91 VAL A N 1
ATOM 733 C CA . VAL A 1 91 ? 9.415 4.843 -21.716 1.00 83.06 91 VAL A CA 1
ATOM 734 C C . VAL A 1 91 ? 9.205 6.352 -21.610 1.00 83.06 91 VAL A C 1
ATOM 736 O O . VAL A 1 91 ? 8.887 6.832 -20.529 1.00 83.06 91 VAL A O 1
ATOM 739 N N . GLU A 1 92 ? 9.293 7.095 -22.715 1.00 81.56 92 GLU A N 1
ATOM 740 C CA . GLU A 1 92 ? 9.049 8.545 -22.745 1.00 81.56 92 GLU A CA 1
ATOM 741 C C . GLU A 1 92 ? 7.629 8.895 -22.280 1.00 81.56 92 GLU A C 1
ATOM 743 O O . GLU A 1 92 ? 7.436 9.815 -21.482 1.00 81.56 92 GLU A O 1
ATOM 748 N N . LYS A 1 93 ? 6.624 8.127 -22.722 1.00 82.06 93 LYS A N 1
ATOM 749 C CA . LYS A 1 93 ? 5.244 8.291 -22.247 1.00 82.06 93 LYS A CA 1
ATOM 750 C C . LYS A 1 93 ? 5.136 7.994 -20.756 1.00 82.06 93 LYS A C 1
ATOM 752 O O . LYS A 1 93 ? 4.514 8.763 -20.035 1.00 82.06 93 LYS A O 1
ATOM 757 N N . LEU A 1 94 ? 5.738 6.909 -20.277 1.00 76.62 94 LEU A N 1
ATOM 758 C CA . LEU A 1 94 ? 5.694 6.547 -18.860 1.00 76.62 94 LEU A CA 1
ATOM 759 C C . LEU A 1 94 ? 6.407 7.564 -17.967 1.00 76.62 94 LEU A C 1
ATOM 761 O O . LEU A 1 94 ? 5.879 7.898 -16.908 1.00 76.62 94 LEU A O 1
ATOM 765 N N . ALA A 1 95 ? 7.542 8.102 -18.410 1.00 73.81 95 ALA A N 1
ATOM 766 C CA . ALA A 1 95 ? 8.286 9.142 -17.707 1.00 73.81 95 ALA A CA 1
ATOM 767 C C . ALA A 1 95 ? 7.489 10.455 -17.573 1.00 73.81 95 ALA A C 1
ATOM 769 O O . ALA A 1 95 ? 7.700 11.212 -16.630 1.00 73.81 95 ALA A O 1
ATOM 770 N N . GLN A 1 96 ? 6.535 10.719 -18.475 1.00 73.31 96 GLN A N 1
ATOM 771 C CA . GLN A 1 96 ? 5.646 11.881 -18.389 1.00 73.31 96 GLN A CA 1
ATOM 772 C C . GLN A 1 96 ? 4.566 11.735 -17.301 1.00 73.31 96 GLN A C 1
ATOM 774 O O . GLN A 1 96 ? 4.116 12.737 -16.744 1.00 73.31 96 GLN A O 1
ATOM 779 N N . TYR A 1 97 ? 4.135 10.504 -17.009 1.00 67.88 97 TYR A N 1
ATOM 780 C CA . TYR A 1 97 ? 3.050 10.218 -16.061 1.00 67.88 97 TYR A CA 1
ATOM 781 C C . TYR A 1 97 ? 3.537 9.758 -14.683 1.00 67.88 97 TYR A C 1
ATOM 783 O O . TYR A 1 97 ? 2.836 9.968 -13.694 1.00 67.88 97 TYR A O 1
ATOM 791 N N . ASN A 1 98 ? 4.718 9.144 -14.600 1.00 64.19 98 ASN A N 1
ATOM 792 C CA . ASN A 1 98 ? 5.300 8.663 -13.353 1.00 64.19 98 ASN A CA 1
ATOM 793 C C . ASN A 1 98 ? 6.350 9.658 -12.838 1.00 64.19 98 ASN A C 1
ATOM 795 O O . ASN A 1 98 ? 7.318 9.971 -13.525 1.00 64.19 98 ASN A O 1
ATOM 799 N N . THR A 1 99 ? 6.170 10.153 -11.611 1.00 53.28 99 THR A N 1
ATOM 800 C CA . THR A 1 99 ? 7.169 10.989 -10.928 1.00 53.28 99 THR A CA 1
ATOM 801 C C . THR A 1 99 ? 8.498 10.244 -10.724 1.00 53.28 99 THR A C 1
ATOM 803 O O . THR A 1 99 ? 8.491 9.032 -10.495 1.00 53.28 99 THR A O 1
ATOM 806 N N . PRO A 1 100 ? 9.635 10.962 -10.761 1.00 51.72 100 PRO A N 1
ATOM 807 C CA . PRO A 1 100 ? 10.975 10.393 -10.845 1.00 51.72 100 PRO A CA 1
ATOM 808 C C . PRO A 1 100 ? 11.470 9.911 -9.476 1.00 51.72 100 PRO A C 1
ATOM 810 O O . PRO A 1 100 ? 12.272 10.569 -8.823 1.00 51.72 100 PRO A O 1
ATOM 813 N N . GLU A 1 101 ? 10.989 8.762 -9.013 1.00 51.62 101 GLU A N 1
ATOM 814 C CA . GLU A 1 101 ? 11.763 7.957 -8.050 1.00 51.62 101 GLU A CA 1
ATOM 815 C C . GLU A 1 101 ? 12.731 7.011 -8.768 1.00 51.62 101 GLU A C 1
ATOM 817 O O . GLU A 1 101 ? 13.660 6.491 -8.157 1.00 51.62 101 GLU A O 1
ATOM 822 N N . CYS A 1 102 ? 12.539 6.815 -10.075 1.00 55.84 102 CYS A N 1
ATOM 823 C CA . CYS A 1 102 ? 13.380 5.958 -10.886 1.00 55.84 102 CYS A CA 1
ATOM 824 C C . CYS A 1 102 ? 14.305 6.771 -11.796 1.00 55.84 102 CYS A C 1
ATOM 826 O O . CYS A 1 102 ? 13.888 7.783 -12.360 1.00 55.84 102 CYS A O 1
ATOM 828 N N . ASP A 1 103 ? 15.559 6.333 -11.907 1.00 62.50 103 ASP A N 1
ATOM 829 C CA . ASP A 1 103 ? 16.669 7.078 -12.501 1.00 62.50 103 ASP A CA 1
ATOM 830 C C . ASP A 1 103 ? 16.555 7.140 -14.036 1.00 62.50 103 ASP A C 1
ATOM 832 O O . ASP A 1 103 ? 17.186 6.392 -14.780 1.00 62.50 103 ASP A O 1
ATOM 836 N N . VAL A 1 104 ? 15.701 8.042 -14.533 1.00 68.12 104 VAL A N 1
ATOM 837 C CA . VAL A 1 104 ? 15.533 8.327 -15.974 1.00 68.12 104 VAL A CA 1
ATOM 838 C C . VAL A 1 104 ? 16.864 8.759 -16.614 1.00 68.12 104 VAL A C 1
ATOM 840 O O . VAL A 1 104 ? 17.075 8.552 -17.810 1.00 68.12 104 VAL A O 1
ATOM 843 N N . ASN A 1 105 ? 17.801 9.273 -15.810 1.00 73.31 105 ASN A N 1
ATOM 844 C CA . ASN A 1 105 ? 19.112 9.729 -16.265 1.00 73.31 105 ASN A CA 1
ATOM 845 C C . ASN A 1 105 ? 19.948 8.604 -16.900 1.00 73.31 105 ASN A C 1
ATOM 847 O O . ASN A 1 105 ? 20.639 8.849 -17.888 1.00 73.31 105 ASN A O 1
ATOM 851 N N . GLU A 1 106 ? 19.863 7.364 -16.398 1.00 75.81 106 GLU A N 1
ATOM 852 C CA . GLU A 1 106 ? 20.606 6.221 -16.961 1.00 75.81 106 GLU A CA 1
ATOM 853 C C . GLU A 1 106 ? 20.118 5.858 -18.378 1.00 75.81 106 GLU A C 1
ATOM 855 O O . GLU A 1 106 ? 20.897 5.459 -19.257 1.00 75.81 106 GLU A O 1
ATOM 860 N N . ILE A 1 107 ? 18.818 6.031 -18.636 1.00 79.12 107 ILE A N 1
ATOM 861 C CA . ILE A 1 107 ? 18.225 5.826 -19.962 1.00 79.12 107 ILE A CA 1
ATOM 862 C C . ILE A 1 107 ? 18.608 6.976 -20.892 1.00 79.12 107 ILE A C 1
ATOM 864 O O . ILE A 1 107 ? 18.995 6.732 -22.031 1.00 79.12 107 ILE A O 1
ATOM 868 N N . GLU A 1 108 ? 18.552 8.222 -20.423 1.00 79.50 108 GLU A N 1
ATOM 869 C CA . GLU A 1 108 ? 18.934 9.386 -21.230 1.00 79.50 108 GLU A CA 1
ATOM 870 C C . GLU A 1 108 ? 20.418 9.358 -21.629 1.00 79.50 108 GLU A C 1
ATOM 872 O O . GLU A 1 108 ? 20.763 9.651 -22.782 1.00 79.50 108 GLU A O 1
ATOM 877 N N . GLU A 1 109 ? 21.301 8.946 -20.716 1.00 82.19 109 GLU A N 1
ATOM 878 C CA . GLU A 1 109 ? 22.731 8.803 -20.988 1.00 82.19 109 GLU A CA 1
ATOM 879 C C . GLU A 1 109 ? 22.993 7.706 -22.033 1.00 82.19 109 GLU A C 1
ATOM 881 O O . GLU A 1 109 ? 23.686 7.942 -23.030 1.00 82.19 109 GLU A O 1
ATOM 886 N N . SER A 1 110 ? 22.404 6.519 -21.849 1.00 79.00 110 SER A N 1
ATOM 887 C CA . SER A 1 110 ? 22.540 5.404 -22.800 1.00 79.00 110 SER A CA 1
ATOM 888 C C . SER A 1 110 ? 21.911 5.718 -24.164 1.00 79.00 110 SER A C 1
ATOM 890 O O . SER A 1 110 ? 22.493 5.411 -25.206 1.00 79.00 110 SER A O 1
ATOM 892 N N . LEU A 1 111 ? 20.786 6.436 -24.192 1.00 81.88 111 LEU A N 1
ATOM 893 C CA . LEU A 1 111 ? 20.146 6.901 -25.422 1.00 81.88 111 LEU A CA 1
ATOM 894 C C . LEU A 1 111 ? 21.022 7.906 -26.180 1.00 81.88 111 LEU A C 1
ATOM 896 O O . LEU A 1 111 ? 21.092 7.872 -27.411 1.00 81.88 111 LEU A O 1
ATOM 900 N N . THR A 1 112 ? 21.706 8.797 -25.462 1.00 81.69 112 THR A N 1
ATOM 901 C CA . THR A 1 112 ? 22.625 9.776 -26.056 1.00 81.69 112 THR A CA 1
ATOM 902 C C . THR A 1 112 ? 23.832 9.084 -26.690 1.00 81.69 112 THR A C 1
ATOM 904 O O . THR A 1 112 ? 24.191 9.395 -27.832 1.00 81.69 112 THR A O 1
ATOM 907 N N . LYS A 1 113 ? 24.415 8.091 -26.005 1.00 81.00 113 LYS A N 1
ATOM 908 C CA . LYS A 1 113 ? 25.511 7.264 -26.539 1.00 81.00 113 LYS A CA 1
ATOM 909 C C . LYS A 1 113 ? 25.078 6.498 -27.788 1.00 81.00 113 LYS A C 1
ATOM 911 O O . LYS A 1 113 ? 25.734 6.623 -28.824 1.00 81.00 113 LYS A O 1
ATOM 916 N N . TYR A 1 114 ? 23.925 5.833 -27.742 1.00 79.38 114 TYR A N 1
ATOM 917 C CA . TYR A 1 114 ? 23.341 5.120 -28.882 1.00 79.38 114 TYR A CA 1
ATOM 918 C C . TYR A 1 114 ? 23.122 6.034 -30.104 1.00 79.38 114 TYR A C 1
ATOM 920 O O . TYR A 1 114 ? 23.558 5.721 -31.217 1.00 79.38 114 TYR A O 1
ATOM 928 N N . LYS A 1 115 ? 22.524 7.220 -29.907 1.00 80.38 115 LYS A N 1
ATOM 929 C CA . LYS A 1 115 ? 22.327 8.219 -30.976 1.00 80.38 115 LYS A CA 1
ATOM 930 C C . LYS A 1 115 ? 23.656 8.708 -31.564 1.00 80.38 115 LYS A C 1
ATOM 932 O O . LYS A 1 115 ? 23.748 8.890 -32.775 1.00 80.38 115 LYS A O 1
ATOM 937 N N . SER A 1 116 ? 24.693 8.882 -30.742 1.00 74.75 116 SER A N 1
ATOM 938 C CA . SER A 1 116 ? 26.008 9.346 -31.208 1.00 74.75 116 SER A CA 1
ATOM 939 C C . SER A 1 116 ? 26.713 8.353 -32.143 1.00 74.75 116 SER A C 1
ATOM 941 O O . SER A 1 116 ? 27.444 8.773 -33.038 1.00 74.75 116 SER A O 1
ATOM 943 N N . ILE A 1 117 ? 26.477 7.049 -31.969 1.00 72.31 117 ILE A N 1
ATOM 944 C CA . ILE A 1 117 ? 27.031 5.988 -32.824 1.00 72.31 117 ILE A CA 1
ATOM 945 C C . ILE A 1 117 ? 26.238 5.889 -34.126 1.00 72.31 117 ILE A C 1
ATOM 947 O O . ILE A 1 117 ? 26.824 5.769 -35.198 1.00 72.31 117 ILE A O 1
ATOM 951 N N . LEU A 1 118 ? 24.913 6.038 -34.055 1.00 71.31 118 LEU A N 1
ATOM 952 C CA . LEU A 1 118 ? 24.041 6.068 -35.232 1.00 71.31 118 LEU A CA 1
ATOM 953 C C . LEU A 1 118 ? 24.358 7.215 -36.200 1.00 71.31 118 LEU A C 1
ATOM 955 O O . LEU A 1 118 ? 24.294 7.023 -37.410 1.00 71.31 118 LEU A O 1
ATOM 959 N N . VAL A 1 119 ? 24.702 8.399 -35.687 1.00 66.06 119 VAL A N 1
ATOM 960 C CA . VAL A 1 119 ? 25.029 9.578 -36.513 1.00 66.06 119 VAL A CA 1
ATOM 961 C C . VAL A 1 119 ? 26.342 9.401 -37.290 1.00 66.06 119 VAL A C 1
ATOM 963 O O . VAL A 1 119 ? 26.536 10.047 -38.315 1.00 66.06 119 VAL A O 1
ATOM 966 N N . LYS A 1 120 ? 27.235 8.502 -36.854 1.00 65.00 120 LYS A N 1
ATOM 967 C CA . LYS A 1 120 ? 28.513 8.225 -37.534 1.00 65.00 120 LYS A CA 1
ATOM 968 C C . LYS A 1 120 ? 28.364 7.366 -38.794 1.00 65.00 120 LYS A C 1
ATOM 970 O O . LYS A 1 120 ? 29.353 7.161 -39.493 1.00 65.00 120 LYS A O 1
ATOM 975 N N . GLN A 1 121 ? 27.168 6.858 -39.088 1.00 58.84 121 GLN A N 1
ATOM 976 C CA . GLN A 1 121 ? 26.953 5.955 -40.212 1.00 58.84 121 GLN A CA 1
ATOM 977 C C . GLN A 1 121 ? 26.478 6.706 -41.466 1.00 58.84 121 GLN A C 1
ATOM 979 O O . GLN A 1 121 ? 25.302 7.045 -41.587 1.00 58.84 121 GLN A O 1
ATOM 984 N N . ASP A 1 122 ? 27.385 6.865 -42.434 1.00 50.91 122 ASP A N 1
ATOM 985 C CA . ASP A 1 122 ? 27.064 7.166 -43.834 1.00 50.91 122 ASP A CA 1
ATOM 986 C C . ASP A 1 122 ? 27.459 5.951 -44.710 1.00 50.91 122 ASP A C 1
ATOM 988 O O . ASP A 1 122 ? 28.627 5.656 -44.941 1.00 50.91 122 ASP A O 1
ATOM 992 N N . VAL A 1 123 ? 26.441 5.156 -45.056 1.00 52.72 123 VAL A N 1
ATOM 993 C CA . VAL A 1 123 ? 26.296 4.151 -46.134 1.00 52.72 123 VAL A CA 1
ATOM 994 C C . VAL A 1 123 ? 27.551 3.452 -46.723 1.00 52.72 123 VAL A C 1
ATOM 996 O O . VAL A 1 123 ? 28.085 3.920 -47.722 1.00 52.72 123 VAL A O 1
ATOM 999 N N . GLN A 1 124 ? 27.859 2.215 -46.276 1.00 49.56 124 GLN A N 1
ATOM 1000 C CA . GLN A 1 124 ? 28.223 1.037 -47.118 1.00 49.56 124 GLN A CA 1
ATOM 1001 C C . GLN A 1 124 ? 27.843 -0.272 -46.374 1.00 49.56 124 GLN A C 1
ATOM 1003 O O . GLN A 1 124 ? 28.307 -0.507 -45.266 1.00 49.56 124 GLN A O 1
ATOM 1008 N N . PHE A 1 125 ? 26.938 -1.103 -46.921 1.00 56.09 125 PHE A N 1
ATOM 1009 C CA . PHE A 1 125 ? 25.977 -1.868 -46.087 1.00 56.09 125 PHE A CA 1
ATOM 1010 C C . PHE A 1 125 ? 26.076 -3.412 -46.059 1.00 56.09 125 PHE A C 1
ATOM 1012 O O . PHE A 1 125 ? 25.285 -4.018 -45.348 1.00 56.09 125 PHE A O 1
ATOM 1019 N N . ALA A 1 126 ? 26.986 -4.080 -46.779 1.00 52.28 126 ALA A N 1
ATOM 1020 C CA . ALA A 1 126 ? 27.000 -5.559 -46.811 1.00 52.28 126 ALA A CA 1
ATOM 1021 C C . ALA A 1 126 ? 28.061 -6.180 -45.880 1.00 52.28 126 ALA A C 1
ATOM 1023 O O . ALA A 1 126 ? 27.705 -6.769 -44.864 1.00 52.28 126 ALA A O 1
ATOM 1024 N N . ASP A 1 127 ? 29.356 -5.975 -46.144 1.00 53.62 127 ASP A N 1
ATOM 1025 C CA . ASP A 1 127 ? 30.432 -6.555 -45.312 1.00 53.62 127 ASP A CA 1
ATOM 1026 C C . ASP A 1 127 ? 30.784 -5.691 -44.087 1.00 53.62 127 ASP A C 1
ATOM 1028 O O . ASP A 1 127 ? 31.223 -6.182 -43.046 1.00 53.62 127 ASP A O 1
ATOM 1032 N N . SER A 1 128 ? 30.553 -4.380 -44.188 1.00 61.16 128 SER A N 1
ATOM 1033 C CA . SER A 1 128 ? 30.817 -3.413 -43.118 1.00 61.16 128 SER A CA 1
ATOM 1034 C C . SER A 1 128 ? 29.753 -3.429 -42.019 1.00 61.16 128 SER A C 1
ATOM 1036 O O . SER A 1 128 ? 30.074 -3.055 -40.893 1.00 61.16 128 SER A O 1
ATOM 1038 N N . LEU A 1 129 ? 28.519 -3.866 -42.304 1.00 64.00 129 LEU A N 1
ATOM 1039 C CA . LEU A 1 129 ? 27.411 -3.799 -41.345 1.00 64.00 129 LEU A CA 1
ATOM 1040 C C . LEU A 1 129 ? 27.630 -4.748 -40.168 1.00 64.00 129 LEU A C 1
ATOM 1042 O O . LEU A 1 129 ? 27.470 -4.340 -39.024 1.00 64.00 129 LEU A O 1
ATOM 1046 N N . ASN A 1 130 ? 28.035 -5.989 -40.448 1.00 65.94 130 ASN A N 1
ATOM 1047 C CA . ASN A 1 130 ? 28.266 -6.990 -39.412 1.00 65.94 130 ASN A CA 1
ATOM 1048 C C . ASN A 1 130 ? 29.442 -6.584 -38.506 1.00 65.94 130 ASN A C 1
ATOM 1050 O O . ASN A 1 130 ? 29.340 -6.647 -37.286 1.00 65.94 130 ASN A O 1
ATOM 1054 N N . ASN A 1 131 ? 30.536 -6.083 -39.091 1.00 70.19 131 ASN A N 1
ATOM 1055 C CA . ASN A 1 131 ? 31.696 -5.617 -38.325 1.00 70.19 131 ASN A CA 1
ATOM 1056 C C . ASN A 1 131 ? 31.396 -4.349 -37.517 1.00 70.19 131 ASN A C 1
ATOM 1058 O O . ASN A 1 131 ? 31.761 -4.274 -36.350 1.00 70.19 131 ASN A O 1
ATOM 1062 N N . TRP A 1 132 ? 30.717 -3.365 -38.103 1.00 72.38 132 TRP A N 1
ATOM 1063 C CA . TRP A 1 132 ? 30.338 -2.139 -37.399 1.00 72.38 132 TRP A CA 1
ATOM 1064 C C . TRP A 1 132 ? 29.327 -2.413 -36.280 1.00 72.38 132 TRP A C 1
ATOM 1066 O O . TRP A 1 132 ? 29.512 -1.954 -35.155 1.00 72.38 132 TRP A O 1
ATOM 1076 N N . TYR A 1 133 ? 28.295 -3.217 -36.551 1.00 71.19 133 TYR A N 1
ATOM 1077 C CA . TYR A 1 133 ? 27.307 -3.577 -35.542 1.00 71.19 133 TYR A CA 1
ATOM 1078 C C . TYR A 1 133 ? 27.963 -4.327 -34.384 1.00 71.19 133 TYR A C 1
ATOM 1080 O O . TYR A 1 133 ? 27.824 -3.905 -33.243 1.00 71.19 133 TYR A O 1
ATOM 1088 N N . ASN A 1 134 ? 28.732 -5.384 -34.661 1.00 73.00 134 ASN A N 1
ATOM 1089 C CA . ASN A 1 134 ? 29.332 -6.203 -33.606 1.00 73.00 134 ASN A CA 1
ATOM 1090 C C . ASN A 1 134 ? 30.407 -5.457 -32.798 1.00 73.00 134 ASN A C 1
ATOM 1092 O O . ASN A 1 134 ? 30.556 -5.737 -31.611 1.00 73.00 134 ASN A O 1
ATOM 1096 N N . ASN A 1 135 ? 31.138 -4.516 -33.409 1.00 73.44 135 ASN A N 1
ATOM 1097 C CA . ASN A 1 135 ? 32.233 -3.809 -32.737 1.00 73.44 135 ASN A CA 1
ATOM 1098 C C . ASN A 1 135 ? 31.803 -2.508 -32.046 1.00 73.44 135 ASN A C 1
ATOM 1100 O O . ASN A 1 135 ? 32.434 -2.120 -31.066 1.00 73.44 135 ASN A O 1
ATOM 1104 N N . GLU A 1 136 ? 30.773 -1.820 -32.548 1.00 73.19 136 GLU A N 1
ATOM 1105 C CA . GLU A 1 136 ? 30.413 -0.476 -32.077 1.00 73.19 136 GLU A CA 1
ATOM 1106 C C . GLU A 1 136 ? 28.979 -0.387 -31.549 1.00 73.19 136 GLU A C 1
ATOM 1108 O O . GLU A 1 136 ? 28.765 0.165 -30.472 1.00 73.19 136 GLU A O 1
ATOM 1113 N N . LEU A 1 137 ? 27.985 -0.926 -32.266 1.00 77.44 137 LEU A N 1
ATOM 1114 C CA . LEU A 1 137 ? 26.576 -0.698 -31.917 1.00 77.44 137 LEU A CA 1
ATOM 1115 C C . LEU A 1 137 ? 25.998 -1.735 -30.945 1.00 77.44 137 LEU A C 1
ATOM 1117 O O . LEU A 1 137 ? 25.203 -1.370 -30.086 1.00 77.44 137 LEU A O 1
ATOM 1121 N N . ALA A 1 138 ? 26.382 -3.008 -31.055 1.00 78.31 138 ALA A N 1
ATOM 1122 C CA . ALA A 1 138 ? 25.766 -4.121 -30.329 1.00 78.31 138 ALA A CA 1
ATOM 1123 C C . ALA A 1 138 ? 25.855 -3.956 -28.808 1.00 78.31 138 ALA A C 1
ATOM 1125 O O . ALA A 1 138 ? 24.920 -4.297 -28.084 1.00 78.31 138 ALA A O 1
ATOM 1126 N N . VAL A 1 139 ? 26.976 -3.415 -28.324 1.00 82.38 139 VAL A N 1
ATOM 1127 C CA . VAL A 1 139 ? 27.206 -3.188 -26.894 1.00 82.38 139 VAL A CA 1
ATOM 1128 C C . VAL A 1 139 ? 26.270 -2.100 -26.367 1.00 82.38 139 VAL A C 1
ATOM 1130 O O . VAL A 1 139 ? 25.556 -2.334 -25.397 1.00 82.38 139 VAL A O 1
ATOM 1133 N N . GLU A 1 140 ? 26.210 -0.944 -27.028 1.00 81.94 140 GLU A N 1
ATOM 1134 C CA . GLU A 1 140 ? 25.360 0.175 -26.597 1.00 81.94 140 GLU A CA 1
ATOM 1135 C C . GLU A 1 140 ? 23.866 -0.100 -26.819 1.00 81.94 140 GLU A C 1
ATOM 1137 O O . GLU A 1 140 ? 23.041 0.268 -25.988 1.00 81.94 140 GLU A O 1
ATOM 1142 N N . ASP A 1 141 ? 23.502 -0.801 -27.895 1.00 80.31 141 ASP A N 1
ATOM 1143 C CA . ASP A 1 141 ? 22.131 -1.252 -28.153 1.00 80.31 141 ASP A CA 1
ATOM 1144 C C . ASP A 1 141 ? 21.643 -2.220 -27.064 1.00 80.31 141 ASP A C 1
ATOM 1146 O O . ASP A 1 141 ? 20.515 -2.097 -26.574 1.00 80.31 141 ASP A O 1
ATOM 1150 N N . LYS A 1 142 ? 22.504 -3.148 -26.629 1.00 85.19 142 LYS A N 1
ATOM 1151 C CA . LYS A 1 142 ? 22.218 -4.047 -25.508 1.00 85.19 142 LYS A CA 1
ATOM 1152 C C . LYS A 1 142 ? 22.073 -3.279 -24.194 1.00 85.19 142 LYS A C 1
ATOM 1154 O O . LYS A 1 142 ? 21.082 -3.490 -23.501 1.00 85.19 142 LYS A O 1
ATOM 1159 N N . ILE A 1 143 ? 23.001 -2.372 -23.882 1.00 86.38 143 ILE A N 1
ATOM 1160 C CA . ILE A 1 143 ? 22.960 -1.551 -22.660 1.00 86.38 143 ILE A CA 1
ATOM 1161 C C . ILE A 1 143 ? 21.677 -0.714 -22.608 1.00 86.38 143 ILE A C 1
ATOM 1163 O O . ILE A 1 143 ? 20.970 -0.743 -21.604 1.00 86.38 143 ILE A O 1
ATOM 1167 N N . LEU A 1 144 ? 21.336 -0.015 -23.695 1.00 86.44 144 LEU A N 1
ATOM 1168 C CA . LEU A 1 144 ? 20.113 0.785 -23.780 1.00 86.44 144 LEU A CA 1
ATOM 1169 C C . LEU A 1 144 ? 18.867 -0.082 -23.576 1.00 86.44 144 LEU A C 1
ATOM 1171 O O . LEU A 1 144 ? 17.982 0.262 -22.795 1.00 86.44 144 LEU A O 1
ATOM 1175 N N . SER A 1 145 ? 18.811 -1.227 -24.253 1.00 87.50 145 SER A N 1
ATOM 1176 C CA . SER A 1 145 ? 17.671 -2.138 -24.165 1.00 87.50 145 SER A CA 1
ATOM 1177 C C . SER A 1 145 ? 17.520 -2.739 -22.757 1.00 87.50 145 SER A C 1
ATOM 1179 O O . SER A 1 145 ? 16.408 -2.838 -22.246 1.00 87.50 145 SER A O 1
ATOM 1181 N N . GLU A 1 146 ? 18.625 -3.086 -22.092 1.00 88.06 146 GLU A N 1
ATOM 1182 C CA . GLU A 1 146 ? 18.623 -3.547 -20.699 1.00 88.06 146 GLU A CA 1
ATOM 1183 C C . GLU A 1 146 ? 18.201 -2.447 -19.722 1.00 88.06 146 GLU A C 1
ATOM 1185 O O . GLU A 1 146 ? 17.440 -2.719 -18.797 1.00 88.06 146 GLU A O 1
ATOM 1190 N N . ASN A 1 147 ? 18.663 -1.211 -19.918 1.00 87.12 147 ASN A N 1
ATOM 1191 C CA . ASN A 1 147 ? 18.280 -0.078 -19.074 1.00 87.12 147 ASN A CA 1
ATOM 1192 C C . ASN A 1 147 ? 16.785 0.239 -19.206 1.00 87.12 147 ASN A C 1
ATOM 1194 O O . ASN A 1 147 ? 16.128 0.503 -18.201 1.00 87.12 147 ASN A O 1
ATOM 1198 N N . ILE A 1 148 ? 16.223 0.121 -20.415 1.00 87.56 148 ILE A N 1
ATOM 1199 C CA . ILE A 1 148 ? 14.777 0.226 -20.644 1.00 87.56 148 ILE A CA 1
ATOM 1200 C C . ILE A 1 148 ? 14.020 -0.852 -19.857 1.00 87.56 148 ILE A C 1
ATOM 1202 O O . ILE A 1 148 ? 13.093 -0.525 -19.122 1.00 87.56 148 ILE A O 1
ATOM 1206 N N . VAL A 1 149 ? 14.420 -2.125 -19.961 1.00 89.25 149 VAL A N 1
ATOM 1207 C CA . VAL A 1 149 ? 13.756 -3.216 -19.220 1.00 89.25 149 VAL A CA 1
ATOM 1208 C C . VAL A 1 149 ? 13.881 -3.007 -17.708 1.00 89.25 149 VAL A C 1
ATOM 1210 O O . VAL A 1 149 ? 12.893 -3.125 -16.987 1.00 89.25 149 VAL A O 1
ATOM 1213 N N . LYS A 1 150 ? 15.068 -2.632 -17.213 1.00 87.88 150 LYS A N 1
ATOM 1214 C CA . LYS A 1 150 ? 15.292 -2.340 -15.787 1.00 87.88 150 LYS A CA 1
ATOM 1215 C C . LYS A 1 150 ? 14.379 -1.228 -15.280 1.00 87.88 150 LYS A C 1
ATOM 1217 O O . LYS A 1 150 ? 13.821 -1.383 -14.200 1.00 87.88 150 LYS A O 1
ATOM 1222 N N . TYR A 1 151 ? 14.211 -0.154 -16.050 1.00 85.00 151 TYR A N 1
ATOM 1223 C CA . TYR A 1 151 ? 13.340 0.969 -15.702 1.00 85.00 151 TYR A CA 1
ATOM 1224 C C . TYR A 1 151 ? 11.859 0.582 -15.626 1.00 85.00 151 TYR A C 1
ATOM 1226 O O . TYR A 1 151 ? 11.136 1.016 -14.733 1.00 85.00 151 TYR A O 1
ATOM 1234 N N . ILE A 1 152 ? 11.385 -0.254 -16.548 1.00 84.69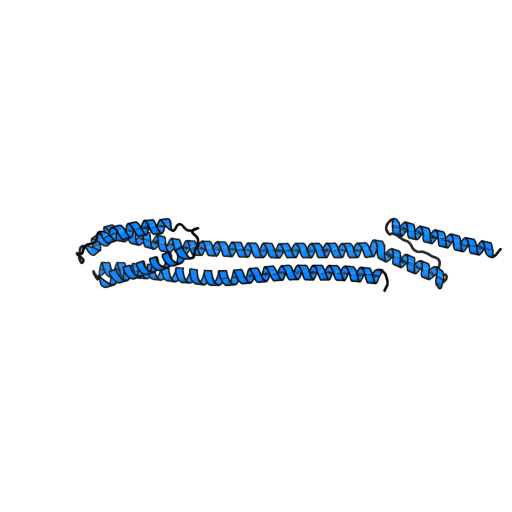 152 ILE A N 1
ATOM 1235 C CA . ILE A 1 152 ? 10.003 -0.743 -16.495 1.00 84.69 152 ILE A CA 1
ATOM 1236 C C . ILE A 1 152 ? 9.803 -1.657 -15.279 1.00 84.69 152 ILE A C 1
ATOM 1238 O O . ILE A 1 152 ? 8.828 -1.508 -14.540 1.00 84.69 152 ILE A O 1
ATOM 1242 N N . ASN A 1 153 ? 10.766 -2.537 -15.006 1.00 86.50 153 ASN A N 1
ATOM 1243 C CA . ASN A 1 153 ? 10.704 -3.440 -13.859 1.00 86.50 153 ASN A CA 1
ATOM 1244 C C . ASN A 1 153 ? 10.753 -2.685 -12.528 1.00 86.50 153 ASN A C 1
ATOM 1246 O O . ASN A 1 153 ? 10.038 -3.036 -11.594 1.00 86.50 153 ASN A O 1
ATOM 1250 N N . SER A 1 154 ? 11.575 -1.643 -12.414 1.00 82.81 154 SER A N 1
ATOM 1251 C CA . SER A 1 154 ? 11.655 -0.828 -11.200 1.00 82.81 154 SER A CA 1
ATOM 1252 C C . SER A 1 154 ? 10.377 -0.028 -10.954 1.00 82.81 154 SER A C 1
ATOM 1254 O O . SER A 1 154 ? 9.967 0.071 -9.800 1.00 82.81 154 SER A O 1
ATOM 1256 N N . ILE A 1 155 ? 9.709 0.470 -12.004 1.00 80.25 155 ILE A N 1
ATOM 1257 C CA . ILE A 1 155 ? 8.361 1.045 -11.889 1.00 80.25 155 ILE A CA 1
ATOM 1258 C C . ILE A 1 155 ? 7.417 0.005 -11.281 1.00 80.25 155 ILE A C 1
ATOM 1260 O O . ILE A 1 155 ? 6.752 0.285 -10.286 1.00 80.25 155 ILE A O 1
ATOM 1264 N N . ASN A 1 156 ? 7.389 -1.211 -11.823 1.00 80.69 156 ASN A N 1
ATOM 1265 C CA . ASN A 1 156 ? 6.489 -2.257 -11.335 1.00 80.69 156 ASN A CA 1
ATOM 1266 C C . ASN A 1 156 ? 6.788 -2.663 -9.896 1.00 80.69 156 ASN A C 1
ATOM 1268 O O . ASN A 1 156 ? 5.872 -2.763 -9.082 1.00 80.69 156 ASN A O 1
ATOM 1272 N N . ILE A 1 157 ? 8.064 -2.823 -9.551 1.00 81.25 157 ILE A N 1
ATOM 1273 C CA . ILE A 1 157 ? 8.499 -3.131 -8.188 1.00 81.25 157 ILE A CA 1
ATOM 1274 C C . ILE A 1 157 ? 8.104 -2.009 -7.220 1.00 81.25 157 ILE A C 1
ATOM 1276 O O . ILE A 1 157 ? 7.610 -2.301 -6.132 1.00 81.25 157 ILE A O 1
ATOM 1280 N N . ASP A 1 158 ? 8.283 -0.741 -7.589 1.00 79.19 158 ASP A N 1
ATOM 1281 C CA . ASP A 1 158 ? 7.877 0.397 -6.760 1.00 79.19 158 ASP A CA 1
ATOM 1282 C C . ASP A 1 158 ? 6.357 0.427 -6.537 1.00 79.19 158 ASP A C 1
ATOM 1284 O O . ASP A 1 158 ? 5.897 0.543 -5.398 1.00 79.19 158 ASP A O 1
ATOM 1288 N N . TYR A 1 159 ? 5.567 0.215 -7.592 1.00 75.69 159 TYR A N 1
ATOM 1289 C CA . TYR A 1 159 ? 4.111 0.109 -7.483 1.00 75.69 159 TYR A CA 1
ATOM 1290 C C . TYR A 1 159 ? 3.677 -1.064 -6.591 1.00 75.69 159 TYR A C 1
ATOM 1292 O O . TYR A 1 159 ? 2.859 -0.865 -5.690 1.00 75.69 159 TYR A O 1
ATOM 1300 N N . ILE A 1 160 ? 4.260 -2.255 -6.769 1.00 79.06 160 ILE A N 1
ATOM 1301 C CA . ILE A 1 160 ? 3.995 -3.438 -5.932 1.00 79.06 160 ILE A CA 1
ATOM 1302 C C . ILE A 1 160 ? 4.358 -3.156 -4.468 1.00 79.06 160 ILE A C 1
ATOM 1304 O O . ILE A 1 160 ? 3.609 -3.499 -3.551 1.00 79.06 160 ILE A O 1
ATOM 1308 N N . ASN A 1 161 ? 5.493 -2.503 -4.219 1.00 79.19 161 ASN A N 1
ATOM 1309 C CA . ASN A 1 161 ? 5.918 -2.137 -2.870 1.00 79.19 161 ASN A CA 1
ATOM 1310 C C . ASN A 1 161 ? 4.965 -1.119 -2.234 1.00 79.19 161 ASN A C 1
ATOM 1312 O O . ASN A 1 161 ? 4.594 -1.271 -1.067 1.00 79.19 161 ASN A O 1
ATOM 1316 N N . LYS A 1 162 ? 4.524 -0.106 -2.989 1.00 76.56 162 LYS A N 1
ATOM 1317 C CA . LYS A 1 162 ? 3.526 0.877 -2.543 1.00 76.56 162 LYS A CA 1
ATOM 1318 C C . LYS A 1 162 ? 2.185 0.212 -2.233 1.00 76.56 162 LYS A C 1
ATOM 1320 O O . LYS A 1 162 ? 1.608 0.508 -1.189 1.00 76.56 162 LYS A O 1
ATOM 1325 N N . GLU A 1 163 ? 1.730 -0.727 -3.059 1.00 73.38 163 GLU A N 1
ATOM 1326 C CA . GLU A 1 163 ? 0.498 -1.495 -2.845 1.00 73.38 163 GLU A CA 1
ATOM 1327 C C . GLU A 1 163 ? 0.578 -2.368 -1.583 1.00 73.38 163 GLU A C 1
ATOM 1329 O O . GLU A 1 163 ? -0.289 -2.286 -0.711 1.00 73.38 163 GLU A O 1
ATOM 1334 N N . ASN A 1 164 ? 1.660 -3.128 -1.410 1.00 73.31 164 ASN A N 1
ATOM 1335 C CA . ASN A 1 164 ? 1.875 -3.964 -0.225 1.00 73.31 164 ASN A CA 1
ATOM 1336 C C . ASN A 1 164 ? 1.960 -3.136 1.069 1.00 73.31 164 ASN A C 1
ATOM 1338 O O . ASN A 1 164 ? 1.365 -3.483 2.100 1.00 73.31 164 ASN A O 1
ATOM 1342 N N . ASN A 1 165 ? 2.664 -2.003 1.021 1.00 74.44 165 ASN A N 1
ATOM 1343 C CA . ASN A 1 165 ? 2.732 -1.064 2.137 1.00 74.44 165 ASN A CA 1
ATOM 1344 C C . ASN A 1 165 ? 1.353 -0.463 2.437 1.00 74.44 165 ASN A C 1
ATOM 1346 O O . ASN A 1 165 ? 0.950 -0.398 3.600 1.00 74.44 165 ASN A O 1
ATOM 1350 N N . HIS A 1 166 ? 0.595 -0.089 1.409 1.00 69.31 166 HIS A N 1
ATOM 1351 C CA . HIS A 1 166 ? -0.747 0.454 1.556 1.00 69.31 166 HIS A CA 1
ATOM 1352 C C . HIS A 1 166 ? -1.712 -0.568 2.173 1.00 69.31 166 HIS A C 1
ATOM 1354 O O . HIS A 1 166 ? -2.342 -0.258 3.185 1.00 69.31 166 HIS A O 1
ATOM 1360 N N . LEU A 1 167 ? -1.751 -1.805 1.669 1.00 69.50 167 LEU A N 1
ATOM 1361 C CA . LEU A 1 167 ? -2.568 -2.890 2.222 1.00 69.50 167 LEU A CA 1
ATOM 1362 C C . LEU A 1 167 ? -2.239 -3.126 3.697 1.00 69.50 167 LEU A C 1
ATOM 1364 O O . LEU A 1 167 ? -3.127 -3.081 4.549 1.00 69.50 167 LEU A O 1
ATOM 1368 N N . SER A 1 168 ? -0.960 -3.298 4.039 1.00 68.69 168 SER A N 1
ATOM 1369 C CA . SER A 1 168 ? -0.558 -3.504 5.436 1.00 68.69 168 SER A CA 1
ATOM 1370 C C . SER A 1 168 ? -0.930 -2.319 6.344 1.00 68.69 168 SER A C 1
ATOM 1372 O O . SER A 1 168 ? -1.325 -2.520 7.499 1.00 68.69 168 SER A O 1
ATOM 1374 N N . SER A 1 169 ? -0.866 -1.087 5.825 1.00 67.69 169 SER A N 1
ATOM 1375 C CA . SER A 1 169 ? -1.274 0.120 6.545 1.00 67.69 169 SER A CA 1
ATOM 1376 C C . SER A 1 169 ? -2.790 0.192 6.763 1.00 67.69 169 SER A C 1
ATOM 1378 O O . SER A 1 169 ? -3.221 0.542 7.866 1.00 67.69 169 SER A O 1
ATOM 1380 N N . ILE A 1 170 ? -3.589 -0.218 5.771 1.00 66.50 170 ILE A N 1
ATOM 1381 C CA . ILE A 1 170 ? -5.049 -0.322 5.857 1.00 66.50 170 ILE A CA 1
ATOM 1382 C C . ILE A 1 170 ? -5.432 -1.325 6.937 1.00 66.50 170 ILE A C 1
ATOM 1384 O O . ILE A 1 170 ? -6.125 -0.966 7.889 1.00 66.50 170 ILE A O 1
ATOM 1388 N N . TYR A 1 171 ? -4.919 -2.555 6.850 1.00 66.00 171 TYR A N 1
ATOM 1389 C CA . TYR A 1 171 ? -5.231 -3.600 7.824 1.00 66.00 171 TYR A CA 1
ATOM 1390 C C . TYR A 1 171 ? -4.869 -3.161 9.247 1.00 66.00 171 TYR A C 1
ATOM 1392 O O . TYR A 1 171 ? -5.641 -3.358 10.186 1.00 66.00 171 TYR A O 1
ATOM 1400 N N . ARG A 1 172 ? -3.720 -2.498 9.426 1.00 70.94 172 ARG A N 1
ATOM 1401 C CA . ARG A 1 172 ? -3.290 -1.997 10.738 1.00 70.94 172 ARG A CA 1
ATOM 1402 C C . ARG A 1 172 ? -4.176 -0.859 11.259 1.00 70.94 172 ARG A C 1
ATOM 1404 O O . ARG A 1 172 ? -4.429 -0.801 12.466 1.00 70.94 172 ARG A O 1
ATOM 1411 N N . LYS A 1 173 ? -4.625 0.052 10.391 1.00 73.06 173 LYS A N 1
ATOM 1412 C CA . LYS A 1 173 ? -5.501 1.178 10.754 1.00 73.06 173 LYS A CA 1
ATOM 1413 C C . LYS A 1 173 ? -6.902 0.693 11.125 1.00 73.06 173 LYS A C 1
ATOM 1415 O O . LYS A 1 173 ? -7.418 1.096 12.168 1.00 73.06 173 LYS A O 1
ATOM 1420 N N . ASP A 1 174 ? -7.464 -0.222 10.343 1.00 70.69 174 ASP A N 1
ATOM 1421 C CA . ASP A 1 174 ? -8.811 -0.759 10.556 1.00 70.69 174 ASP A CA 1
ATOM 1422 C C . ASP A 1 174 ? -8.901 -1.563 11.859 1.00 70.69 174 ASP A C 1
ATOM 1424 O O . ASP A 1 174 ? -9.820 -1.366 12.659 1.00 70.69 174 ASP A O 1
ATOM 1428 N N . VAL A 1 175 ? -7.895 -2.400 12.140 1.00 75.69 175 VAL A N 1
ATOM 1429 C CA . VAL A 1 175 ? -7.827 -3.175 13.388 1.00 75.69 175 VAL A CA 1
ATOM 1430 C C . VAL A 1 175 ? -7.684 -2.260 14.610 1.00 75.69 175 VAL A C 1
ATOM 1432 O O . VAL A 1 175 ? -8.334 -2.495 15.629 1.00 75.69 175 VAL A O 1
ATOM 1435 N N . ARG A 1 176 ? -6.893 -1.180 14.520 1.00 78.19 176 ARG A N 1
ATOM 1436 C CA . ARG A 1 176 ? -6.730 -0.220 15.627 1.00 78.19 176 ARG A CA 1
ATOM 1437 C C . ARG A 1 176 ? -8.055 0.450 15.996 1.00 78.19 176 ARG A C 1
ATOM 1439 O O . ARG A 1 176 ? -8.403 0.479 17.174 1.00 78.19 176 ARG A O 1
ATOM 1446 N N . THR A 1 177 ? -8.794 0.951 15.009 1.00 80.69 177 THR A N 1
ATOM 1447 C CA . THR A 1 177 ? -10.089 1.618 15.226 1.00 80.69 177 THR A CA 1
ATOM 1448 C C . THR A 1 177 ? -11.105 0.673 15.867 1.00 80.69 177 THR A C 1
ATOM 1450 O O . THR A 1 177 ? -11.813 1.058 16.799 1.00 80.69 177 THR A O 1
ATOM 1453 N N . LEU A 1 178 ? -11.131 -0.589 15.429 1.00 81.50 178 LEU A N 1
ATOM 1454 C CA . LEU A 1 178 ? -12.021 -1.609 15.983 1.00 81.50 178 LEU A CA 1
ATOM 1455 C C . LEU A 1 178 ? -11.701 -1.918 17.454 1.00 81.50 178 LEU A C 1
ATOM 1457 O O . LEU A 1 178 ? -12.614 -1.992 18.279 1.00 81.50 178 LEU A O 1
ATOM 1461 N N . ILE A 1 179 ? -10.417 -2.036 17.808 1.00 84.88 179 ILE A N 1
ATOM 1462 C CA . ILE A 1 179 ? -9.983 -2.272 19.196 1.00 84.88 179 ILE A CA 1
ATOM 1463 C C . ILE A 1 179 ? -10.368 -1.094 20.102 1.00 84.88 179 ILE A C 1
ATOM 1465 O O . ILE A 1 179 ? -10.873 -1.304 21.208 1.00 84.88 179 ILE A O 1
ATOM 1469 N N . THR A 1 180 ? -10.170 0.147 19.647 1.00 86.06 180 THR A N 1
ATOM 1470 C CA . THR A 1 180 ? -10.564 1.345 20.406 1.00 86.06 180 THR A CA 1
ATOM 1471 C C . THR A 1 180 ? -12.074 1.399 20.635 1.00 86.06 180 THR A C 1
ATOM 1473 O O . THR A 1 180 ? -12.511 1.655 21.759 1.00 86.06 180 THR A O 1
ATOM 1476 N N . LEU A 1 181 ? -12.875 1.099 19.609 1.00 86.69 181 LEU A N 1
ATOM 1477 C CA . LEU A 1 181 ? -14.332 1.050 19.725 1.00 86.69 181 LEU A CA 1
ATOM 1478 C C . LEU A 1 181 ? -14.787 0.002 20.750 1.00 86.69 181 LEU A C 1
ATOM 1480 O O . LEU A 1 181 ? -15.586 0.309 21.636 1.00 86.69 181 LEU A O 1
ATOM 1484 N N . LEU A 1 182 ? -14.243 -1.215 20.669 1.00 86.62 182 LEU A N 1
ATOM 1485 C CA . LEU A 1 182 ? -14.583 -2.305 21.584 1.00 86.62 182 LEU A CA 1
ATOM 1486 C C . LEU A 1 182 ? -14.189 -1.979 23.031 1.00 86.62 182 LEU A C 1
ATOM 1488 O O . LEU A 1 182 ? -14.950 -2.246 23.958 1.00 86.62 182 LEU A O 1
ATOM 1492 N N . THR A 1 183 ? -13.037 -1.334 23.220 1.00 88.12 183 THR A N 1
ATOM 1493 C CA . THR A 1 183 ? -12.573 -0.882 24.540 1.00 88.12 183 THR A CA 1
ATOM 1494 C C . THR A 1 183 ? -13.528 0.159 25.125 1.00 88.12 183 THR A C 1
ATOM 1496 O O . THR A 1 183 ? -13.929 0.050 26.283 1.00 88.12 183 THR A O 1
ATOM 1499 N N . CYS A 1 184 ? -13.952 1.139 24.321 1.00 87.38 184 CYS A N 1
ATOM 1500 C CA . CYS A 1 184 ? -14.908 2.157 24.750 1.00 87.38 184 CYS A CA 1
ATOM 1501 C C . CYS A 1 184 ? -16.269 1.541 25.117 1.00 87.38 184 CYS A C 1
ATOM 1503 O O . CYS A 1 184 ? -16.843 1.873 26.155 1.00 87.38 184 CYS A O 1
ATOM 1505 N N . MET A 1 185 ? -16.741 0.574 24.326 1.00 87.31 185 MET A N 1
ATOM 1506 C CA . MET A 1 185 ? -17.961 -0.179 24.618 1.00 87.31 185 MET A CA 1
ATOM 1507 C C . MET A 1 185 ? -17.860 -0.963 25.938 1.00 87.31 185 MET A C 1
ATOM 1509 O O . MET A 1 185 ? -18.801 -0.947 26.732 1.00 87.31 185 MET A O 1
ATOM 1513 N N . LEU A 1 186 ? -16.719 -1.607 26.205 1.00 90.12 186 LEU A N 1
ATOM 1514 C CA . LEU A 1 186 ? -16.488 -2.374 27.433 1.00 90.12 186 LEU A CA 1
ATOM 1515 C C . LEU A 1 186 ? -16.478 -1.461 28.665 1.00 90.12 186 LEU A C 1
ATOM 1517 O O . LEU A 1 186 ? -17.171 -1.749 29.639 1.00 90.12 186 LEU A O 1
ATOM 1521 N N . VAL A 1 187 ? -15.773 -0.327 28.605 1.00 89.06 187 VAL A N 1
ATOM 1522 C CA . VAL A 1 187 ? -15.754 0.674 29.688 1.00 89.06 187 VAL A CA 1
ATOM 1523 C C . VAL A 1 187 ? -17.161 1.201 29.972 1.00 89.06 187 VAL A C 1
ATOM 1525 O O . VAL A 1 187 ? -17.566 1.283 31.131 1.00 89.06 187 VAL A O 1
ATOM 1528 N N . LEU A 1 188 ? -17.938 1.499 28.929 1.00 89.31 188 LEU A N 1
ATOM 1529 C CA . LEU A 1 188 ? -19.303 2.004 29.068 1.00 89.31 188 LEU A CA 1
ATOM 1530 C C . LEU A 1 188 ? -20.240 0.963 29.698 1.00 89.31 188 LEU A C 1
ATOM 1532 O O . LEU A 1 188 ? -21.060 1.297 30.556 1.00 89.31 188 LEU A O 1
ATOM 1536 N N . PHE A 1 189 ? -20.078 -0.309 29.329 1.00 86.81 189 PHE A N 1
ATOM 1537 C CA . PHE A 1 189 ? -20.796 -1.420 29.949 1.00 86.81 189 PHE A CA 1
ATOM 1538 C C . PHE A 1 189 ? -20.417 -1.604 31.425 1.00 86.81 189 PHE A C 1
ATOM 1540 O O . PHE A 1 189 ? -21.297 -1.729 32.277 1.00 86.81 189 PHE A O 1
ATOM 1547 N N . MET A 1 190 ? -19.122 -1.569 31.745 1.00 89.44 190 MET A N 1
ATOM 1548 C CA . MET A 1 190 ? -18.628 -1.651 33.123 1.00 89.44 190 MET A CA 1
ATOM 1549 C C . MET A 1 190 ? -19.199 -0.513 33.978 1.00 89.44 190 MET A C 1
ATOM 1551 O O . MET A 1 190 ? -19.738 -0.750 35.058 1.00 89.44 190 MET A O 1
ATOM 1555 N N . PHE A 1 191 ? -19.185 0.711 33.449 1.00 87.12 191 PHE A N 1
ATOM 1556 C CA . PHE A 1 191 ? -19.740 1.889 34.110 1.00 87.12 191 PHE A CA 1
ATOM 1557 C C . PHE A 1 191 ? -21.256 1.773 34.347 1.00 87.12 191 PHE A C 1
ATOM 1559 O O . PHE A 1 191 ? -21.745 2.106 35.428 1.00 87.12 191 PHE A O 1
ATOM 1566 N N . PHE A 1 192 ? -22.004 1.220 33.385 1.00 87.31 192 PHE A N 1
ATOM 1567 C CA . PHE A 1 192 ? -23.429 0.926 33.558 1.00 87.31 192 PHE A CA 1
ATOM 1568 C C . PHE A 1 192 ? -23.685 -0.069 34.700 1.00 87.31 192 PHE A C 1
ATOM 1570 O O . PHE A 1 192 ? -24.575 0.148 35.530 1.00 87.31 192 PHE A O 1
ATOM 1577 N N . VAL A 1 193 ? -22.909 -1.156 34.759 1.00 85.94 193 VAL A N 1
ATOM 1578 C CA . VAL A 1 193 ? -23.015 -2.164 35.825 1.00 85.94 193 VAL A CA 1
ATOM 1579 C C . VAL A 1 193 ? -22.700 -1.545 37.187 1.00 85.94 193 VAL A C 1
ATOM 1581 O O . VAL A 1 193 ? -23.432 -1.783 38.148 1.00 85.94 193 VAL A O 1
ATOM 1584 N N . LEU A 1 194 ? -21.674 -0.698 37.256 1.00 85.06 194 LEU A N 1
ATOM 1585 C CA . LEU A 1 194 ? -21.244 -0.030 38.480 1.00 85.06 194 LEU A CA 1
ATOM 1586 C C . LEU A 1 194 ? -22.321 0.926 39.017 1.00 85.06 194 LEU A C 1
ATOM 1588 O O . LEU A 1 194 ? -22.704 0.816 40.181 1.00 85.06 194 LEU A O 1
ATOM 1592 N N . ILE A 1 195 ? -22.914 1.772 38.163 1.00 85.94 195 ILE A N 1
ATOM 1593 C CA . ILE A 1 195 ? -24.052 2.627 38.552 1.00 85.94 195 ILE A CA 1
ATOM 1594 C C . ILE A 1 195 ? -25.246 1.787 39.008 1.00 85.94 195 ILE A C 1
ATOM 1596 O O . ILE A 1 195 ? -25.941 2.138 39.968 1.00 85.94 195 ILE A O 1
ATOM 1600 N N . ARG A 1 196 ? -25.502 0.664 38.330 1.00 83.44 196 ARG A N 1
ATOM 1601 C CA . ARG A 1 196 ? -26.614 -0.213 38.685 1.00 83.44 196 ARG A CA 1
ATOM 1602 C C . ARG A 1 196 ? -26.448 -0.814 40.078 1.00 83.44 196 ARG A C 1
ATOM 1604 O O . ARG A 1 196 ? -27.419 -0.804 40.830 1.00 83.44 196 ARG A O 1
ATOM 1611 N N . ILE A 1 197 ? -25.270 -1.343 40.397 1.00 81.88 197 ILE A N 1
ATOM 1612 C CA . ILE A 1 197 ? -25.012 -2.033 41.667 1.00 81.88 197 ILE A CA 1
ATOM 1613 C C . ILE A 1 197 ? -24.846 -1.038 42.817 1.00 81.88 197 ILE A C 1
ATOM 1615 O O . ILE A 1 197 ? -25.473 -1.231 43.852 1.00 81.88 197 ILE A O 1
ATOM 1619 N N . LEU A 1 198 ? -24.054 0.025 42.643 1.00 79.44 198 LEU A N 1
ATOM 1620 C CA . LEU A 1 198 ? -23.732 0.945 43.740 1.00 79.44 198 LEU A CA 1
ATOM 1621 C C . LEU A 1 198 ? -24.845 1.951 44.041 1.00 79.44 198 LEU A C 1
ATOM 1623 O O . LEU A 1 198 ? -25.065 2.277 45.202 1.00 79.44 198 LEU A O 1
ATOM 1627 N N . TYR A 1 199 ? -25.571 2.424 43.023 1.00 78.75 199 TYR A N 1
ATOM 1628 C CA . TYR A 1 199 ? -26.540 3.510 43.205 1.00 78.75 199 TYR A CA 1
ATOM 1629 C C . TYR A 1 199 ? -27.984 3.067 42.962 1.00 78.75 199 TYR A C 1
ATOM 1631 O O . TYR A 1 199 ? -28.854 3.317 43.792 1.00 78.75 199 TYR A O 1
ATOM 1639 N N . LEU A 1 200 ? -28.286 2.382 41.853 1.00 81.75 200 LEU A N 1
ATOM 1640 C CA . LEU A 1 200 ? -29.688 2.094 41.510 1.00 81.75 200 LEU A CA 1
ATOM 1641 C C . LEU A 1 200 ? -30.324 1.008 42.381 1.00 81.75 200 LEU A C 1
ATOM 1643 O O . LEU A 1 200 ? -31.491 1.145 42.751 1.00 81.75 200 LEU A O 1
ATOM 1647 N N . LEU A 1 201 ? -29.598 -0.076 42.668 1.00 80.25 201 LEU A N 1
ATOM 1648 C CA . LEU A 1 201 ? -30.129 -1.190 43.456 1.00 80.25 201 LEU A CA 1
ATOM 1649 C C . LEU A 1 201 ? -30.419 -0.779 44.910 1.00 80.25 201 LEU A C 1
ATOM 1651 O O . LEU A 1 201 ? -31.535 -1.031 45.365 1.00 80.25 201 LEU A O 1
ATOM 1655 N N . PRO A 1 202 ? -29.495 -0.102 45.621 1.00 77.94 202 PRO A N 1
ATOM 1656 C CA . PRO A 1 202 ? -29.733 0.301 47.003 1.00 77.94 202 PRO A CA 1
ATOM 1657 C C . PRO A 1 202 ? -30.878 1.312 47.124 1.00 77.94 202 PRO A C 1
ATOM 1659 O O . PRO A 1 202 ? -31.765 1.121 47.948 1.00 77.94 202 PRO A O 1
ATOM 1662 N N . ILE A 1 203 ? -30.958 2.310 46.232 1.00 82.06 203 ILE A N 1
ATOM 1663 C CA . ILE A 1 203 ? -32.075 3.275 46.208 1.00 82.06 203 ILE A CA 1
ATOM 1664 C C . ILE A 1 203 ? -33.418 2.567 45.975 1.00 82.06 203 ILE A C 1
ATOM 1666 O O . ILE A 1 203 ? -34.426 2.910 46.594 1.00 82.06 203 ILE A O 1
ATOM 1670 N N . LEU A 1 204 ? -33.454 1.561 45.094 1.00 81.94 204 LEU A N 1
ATOM 1671 C CA . LEU A 1 204 ? -34.669 0.781 44.859 1.00 81.94 204 LEU A CA 1
ATOM 1672 C C . LEU A 1 204 ? -35.069 -0.039 46.092 1.00 81.94 204 L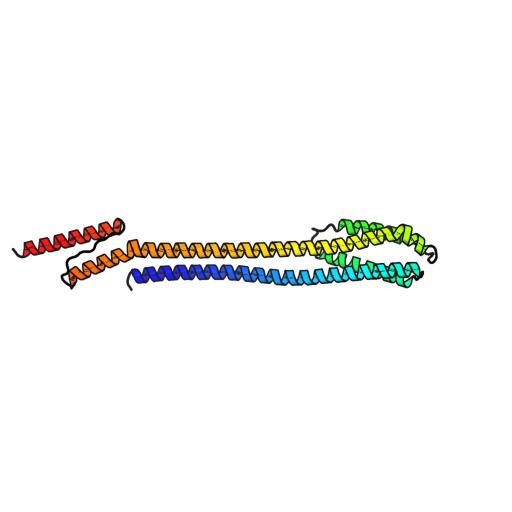EU A C 1
ATOM 1674 O O . LEU A 1 204 ? -36.261 -0.155 46.376 1.00 81.94 204 LEU A O 1
ATOM 1678 N N . ASN A 1 205 ? -34.093 -0.605 46.802 1.00 81.38 205 ASN A N 1
ATOM 1679 C CA . ASN A 1 205 ? -34.331 -1.375 48.018 1.00 81.38 205 ASN A CA 1
ATOM 1680 C C . ASN A 1 205 ? -34.841 -0.479 49.154 1.00 81.38 205 ASN A C 1
ATOM 1682 O O . ASN A 1 205 ? -35.833 -0.840 49.778 1.00 81.38 205 ASN A O 1
ATOM 1686 N N . ILE A 1 206 ? -34.258 0.712 49.342 1.00 82.19 206 ILE A N 1
ATOM 1687 C CA . ILE A 1 206 ? -34.736 1.729 50.296 1.00 82.19 206 ILE A CA 1
ATOM 1688 C C . ILE A 1 206 ? -36.180 2.115 49.972 1.00 82.19 206 ILE A C 1
ATOM 1690 O O . ILE A 1 206 ? -37.053 2.035 50.831 1.00 82.19 206 ILE A O 1
ATOM 1694 N N . LYS A 1 207 ? -36.473 2.443 48.704 1.00 83.19 207 LYS A N 1
ATOM 1695 C CA . LYS A 1 207 ? -37.838 2.775 48.264 1.00 83.19 207 LYS A CA 1
ATOM 1696 C C . LYS A 1 207 ? -38.832 1.656 48.602 1.00 83.19 207 LYS A C 1
ATOM 1698 O O . LYS A 1 207 ? -39.894 1.932 49.146 1.00 83.19 207 LYS A O 1
ATOM 1703 N N . LYS A 1 208 ? -38.495 0.401 48.282 1.00 82.06 208 LYS A N 1
ATOM 1704 C CA . LYS A 1 208 ? -39.349 -0.760 48.584 1.00 82.06 208 LYS A CA 1
ATOM 1705 C C . LYS A 1 208 ? -39.510 -0.992 50.086 1.00 82.06 208 LYS A C 1
ATOM 1707 O O . LYS A 1 208 ? -40.594 -1.386 50.502 1.00 82.06 208 LYS A O 1
ATOM 1712 N N . GLY A 1 209 ? -38.462 -0.761 50.876 1.00 79.75 209 GLY A N 1
ATOM 1713 C CA . GLY A 1 209 ? -38.517 -0.838 52.334 1.00 79.75 209 GLY A CA 1
ATOM 1714 C C . GLY A 1 209 ? -39.480 0.194 52.914 1.00 79.75 209 GLY A C 1
ATOM 1715 O O . GLY A 1 209 ? -40.352 -0.168 53.694 1.00 79.75 209 GLY A O 1
ATOM 1716 N N . ILE A 1 210 ? -39.394 1.448 52.456 1.00 81.38 210 ILE A N 1
ATOM 1717 C CA . ILE A 1 210 ? -40.305 2.527 52.870 1.00 81.38 210 ILE A CA 1
ATOM 1718 C C . ILE A 1 210 ? -41.746 2.217 52.443 1.00 81.38 210 ILE A C 1
ATOM 1720 O O . ILE A 1 210 ? -42.659 2.338 53.250 1.00 81.38 210 ILE A O 1
ATOM 1724 N N . GLU A 1 211 ? -41.969 1.776 51.199 1.00 81.88 211 GLU A N 1
ATOM 1725 C CA . GLU A 1 211 ? -43.307 1.367 50.736 1.00 81.88 211 GLU A CA 1
ATOM 1726 C C . GLU A 1 211 ? -43.861 0.191 51.563 1.00 81.88 211 GLU A C 1
ATOM 1728 O O . GLU A 1 211 ? -45.058 0.138 51.836 1.00 81.88 211 GLU A O 1
ATOM 1733 N N . GLY A 1 212 ? -43.004 -0.741 51.991 1.00 77.75 212 GLY A N 1
ATOM 1734 C CA . GLY A 1 212 ? -43.374 -1.856 52.863 1.00 77.75 212 GLY A CA 1
ATOM 1735 C C . GLY A 1 212 ? -43.754 -1.426 54.282 1.00 77.75 212 GLY A C 1
ATOM 1736 O O . GLY A 1 212 ? -44.720 -1.959 54.826 1.00 77.75 212 GLY A O 1
ATOM 1737 N N . TYR A 1 213 ? -43.038 -0.454 54.844 1.00 77.25 213 TYR A N 1
ATOM 1738 C CA . TYR A 1 213 ? -43.355 0.139 56.142 1.00 77.25 213 TYR A CA 1
ATOM 1739 C C . TYR A 1 213 ? -44.668 0.925 56.089 1.00 77.25 213 TYR A C 1
ATOM 1741 O O . TYR A 1 213 ? -45.585 0.639 56.849 1.00 77.25 213 TYR A O 1
ATOM 1749 N N . LEU A 1 214 ? -44.810 1.828 55.113 1.00 76.38 214 LEU A N 1
ATOM 1750 C CA . LEU A 1 214 ? -45.932 2.766 55.039 1.00 76.38 214 LEU A CA 1
ATOM 1751 C C . LEU A 1 214 ? -47.268 2.120 54.636 1.00 76.38 214 LEU A C 1
ATOM 1753 O O . LEU A 1 214 ? -48.315 2.526 55.126 1.00 76.38 214 LEU A O 1
ATOM 1757 N N . TYR A 1 215 ? -47.255 1.156 53.708 1.00 78.69 215 TYR A N 1
ATOM 1758 C CA . TYR A 1 215 ? -48.496 0.587 53.158 1.00 78.69 215 TYR A CA 1
ATOM 1759 C C . TYR A 1 215 ? -48.816 -0.816 53.670 1.00 78.69 215 TYR A C 1
ATOM 1761 O O . TYR A 1 215 ? -49.974 -1.225 53.625 1.00 78.69 215 TYR A O 1
ATOM 1769 N N . ASN A 1 216 ? -47.810 -1.567 54.127 1.00 73.00 216 ASN A N 1
ATOM 1770 C CA . ASN A 1 216 ? -47.967 -2.984 54.458 1.00 73.00 216 ASN A CA 1
ATOM 1771 C C . ASN A 1 216 ? -47.646 -3.310 55.929 1.00 73.00 216 ASN A C 1
ATOM 1773 O O . ASN A 1 216 ? -47.609 -4.498 56.255 1.00 73.00 216 ASN A O 1
ATOM 1777 N N . ASN A 1 217 ? -47.399 -2.305 56.788 1.00 70.25 217 ASN A N 1
ATOM 1778 C CA . ASN A 1 217 ? -47.002 -2.452 58.200 1.00 70.25 217 ASN A CA 1
ATOM 1779 C C . ASN A 1 217 ? -45.861 -3.464 58.410 1.00 70.25 217 ASN A C 1
ATOM 1781 O O . ASN A 1 217 ? -45.882 -4.266 59.344 1.00 70.25 217 ASN A O 1
ATOM 1785 N N . ARG A 1 218 ? -44.882 -3.493 57.497 1.00 70.62 218 ARG A N 1
ATOM 1786 C CA . ARG A 1 218 ? -43.699 -4.353 57.635 1.00 70.62 218 ARG A CA 1
ATOM 1787 C C . ARG A 1 218 ? -42.542 -3.559 58.241 1.00 70.62 218 ARG A C 1
ATOM 1789 O O . ARG A 1 218 ? -42.306 -2.447 57.776 1.00 70.62 218 ARG A O 1
ATOM 1796 N N . PRO A 1 219 ? -41.781 -4.125 59.193 1.00 64.75 219 PRO A N 1
ATOM 1797 C CA . PRO A 1 219 ? -40.621 -3.443 59.756 1.00 64.75 219 PRO A CA 1
ATOM 1798 C C . PRO A 1 219 ? -39.580 -3.154 58.667 1.00 64.75 219 PRO A C 1
ATOM 1800 O O . PRO A 1 219 ? -39.367 -3.955 57.747 1.00 64.75 219 PRO A O 1
ATOM 1803 N N . TYR A 1 220 ? -38.950 -1.984 58.754 1.00 70.06 220 TYR A N 1
ATOM 1804 C CA . TYR A 1 220 ? -37.944 -1.543 57.795 1.00 70.06 220 TYR A CA 1
ATOM 1805 C C . TYR A 1 220 ? -36.613 -2.278 58.029 1.00 70.06 220 TYR A C 1
ATOM 1807 O O . TYR A 1 220 ? -35.806 -1.871 58.854 1.00 70.06 220 TYR A O 1
ATOM 1815 N N . GLU A 1 221 ? -36.357 -3.356 57.283 1.00 64.88 221 GLU A N 1
ATOM 1816 C CA . GLU A 1 221 ? -35.092 -4.114 57.339 1.00 64.88 221 GLU A CA 1
ATOM 1817 C C . GLU A 1 221 ? -34.307 -4.019 56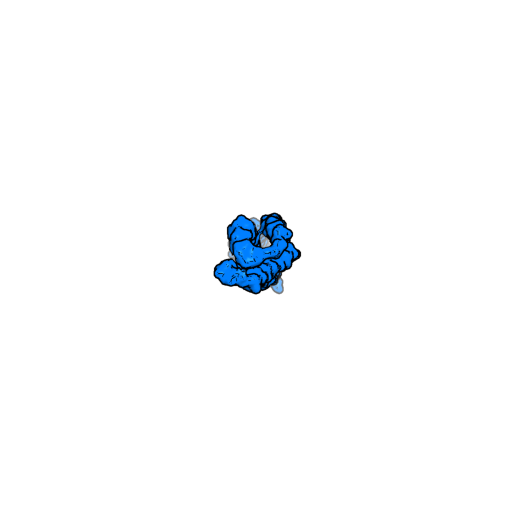.019 1.00 64.88 221 GLU A C 1
ATOM 1819 O O . GLU A 1 221 ? -34.097 -5.006 55.307 1.00 64.88 221 GLU A O 1
ATOM 1824 N N . VAL A 1 222 ? -33.867 -2.814 55.642 1.00 69.75 222 VAL A N 1
ATOM 1825 C CA . VAL A 1 222 ? -33.020 -2.638 54.451 1.00 69.75 222 VAL A CA 1
ATOM 1826 C C . VAL A 1 222 ? -31.548 -2.596 54.853 1.00 69.75 222 VAL A C 1
ATOM 1828 O O . VAL A 1 222 ? -31.043 -1.582 55.331 1.00 69.75 222 VAL A O 1
ATOM 1831 N N . LYS A 1 223 ? -30.823 -3.691 54.598 1.00 62.34 223 LYS A N 1
ATOM 1832 C CA . LYS A 1 223 ? -29.355 -3.723 54.700 1.00 62.34 223 LYS A CA 1
ATOM 1833 C C . LYS A 1 223 ? -28.743 -3.054 53.466 1.00 62.34 223 LYS A C 1
ATOM 1835 O O . LYS A 1 223 ? -28.832 -3.581 52.357 1.00 62.34 223 LYS A O 1
ATOM 1840 N N . SER A 1 224 ? -28.165 -1.867 53.651 1.00 56.75 224 SER A N 1
ATOM 1841 C CA . SER A 1 224 ? -27.450 -1.136 52.599 1.00 56.75 224 SER A CA 1
ATOM 1842 C C . SER A 1 224 ? -25.949 -1.406 52.691 1.00 56.75 224 SER A C 1
ATOM 1844 O O . SER A 1 224 ? -25.243 -0.729 53.434 1.00 56.75 224 SER A O 1
ATOM 1846 N N . ASP A 1 225 ? -25.458 -2.344 51.881 1.00 58.00 225 ASP A N 1
ATOM 1847 C CA . ASP A 1 225 ? -24.016 -2.592 51.693 1.00 58.00 225 ASP A CA 1
ATOM 1848 C C . ASP A 1 225 ? -23.354 -1.585 50.719 1.00 58.00 225 ASP A C 1
ATOM 1850 O O . ASP A 1 225 ? -22.178 -1.713 50.383 1.00 58.00 225 ASP A O 1
ATOM 1854 N N . GLY A 1 226 ? -24.112 -0.595 50.224 1.00 59.12 226 GLY A N 1
ATOM 1855 C CA . GLY A 1 226 ? -23.674 0.395 49.230 1.00 59.12 226 GLY A CA 1
ATOM 1856 C C . GLY A 1 226 ? -22.931 1.615 49.798 1.00 59.12 226 GLY A C 1
ATOM 1857 O O . GLY A 1 226 ? -22.910 1.835 51.006 1.00 59.12 226 GLY A O 1
ATOM 1858 N N . SER A 1 227 ? -22.343 2.403 48.887 1.00 59.16 227 SER A N 1
ATOM 1859 C CA . SER A 1 227 ? -21.483 3.587 49.090 1.00 59.16 227 SER A CA 1
ATOM 1860 C C . SER A 1 227 ? -22.004 4.640 50.083 1.00 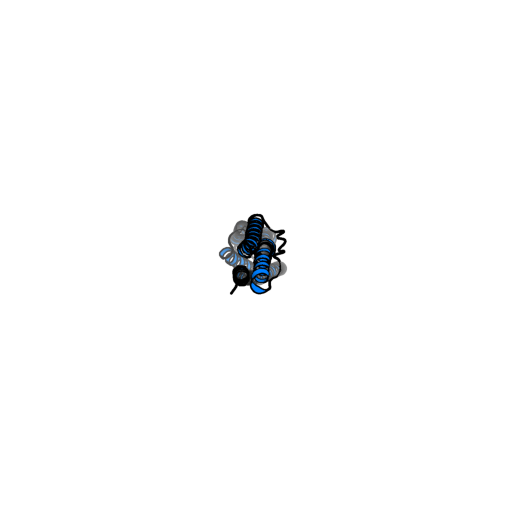59.16 227 SER A C 1
ATOM 1862 O O . SER A 1 227 ? -23.213 4.756 50.299 1.00 59.16 227 SER A O 1
ATOM 1864 N N . ASP A 1 228 ? -21.071 5.421 50.648 1.00 64.62 228 ASP A N 1
ATOM 1865 C CA . ASP A 1 228 ? -21.269 6.321 51.797 1.00 64.62 228 ASP A CA 1
ATOM 1866 C C . ASP A 1 228 ? -22.538 7.181 51.716 1.00 64.62 228 ASP A C 1
ATOM 1868 O O . ASP A 1 228 ? -23.304 7.193 52.675 1.00 64.62 228 ASP A O 1
ATOM 1872 N N . GLU A 1 229 ? -22.848 7.838 50.592 1.00 74.94 229 GLU A N 1
ATOM 1873 C CA . GLU A 1 229 ? -24.024 8.721 50.522 1.00 74.94 229 GLU A CA 1
ATOM 1874 C C . GLU A 1 229 ? -25.350 7.955 50.616 1.00 74.94 229 GLU A C 1
ATOM 1876 O O . GLU A 1 229 ? -26.296 8.406 51.264 1.00 74.94 229 GLU A O 1
ATOM 1881 N N . VAL A 1 230 ? -25.431 6.776 49.990 1.00 78.44 230 VAL A N 1
ATOM 1882 C CA . VAL A 1 230 ? -26.650 5.954 50.018 1.00 78.44 230 VAL A CA 1
ATOM 1883 C C . VAL A 1 230 ? -26.794 5.249 51.365 1.00 78.44 230 VAL A C 1
ATOM 1885 O O . VAL A 1 230 ? -27.907 5.075 51.861 1.00 78.44 230 VAL A O 1
ATOM 1888 N N . LYS A 1 231 ? -25.669 4.908 51.999 1.00 77.81 231 LYS A N 1
ATOM 1889 C CA . LYS A 1 231 ? -25.632 4.380 53.362 1.00 77.81 231 LYS A CA 1
ATOM 1890 C C . LYS A 1 231 ? -26.073 5.420 54.392 1.00 77.81 231 LYS A C 1
ATOM 1892 O O . LYS A 1 231 ? -26.875 5.092 55.264 1.00 77.81 231 LYS A O 1
ATOM 1897 N N . ILE A 1 232 ? -25.610 6.665 54.262 1.00 79.69 232 ILE A N 1
ATOM 1898 C CA . ILE A 1 232 ? -26.052 7.795 55.093 1.00 79.69 232 ILE A CA 1
ATOM 1899 C C . ILE A 1 232 ? -27.555 8.009 54.919 1.00 79.69 232 ILE A C 1
ATOM 1901 O O . ILE A 1 232 ? -28.272 8.116 55.910 1.00 79.69 232 ILE A O 1
ATOM 1905 N N . LEU A 1 233 ? -28.051 8.004 53.677 1.00 81.56 233 LEU A N 1
ATOM 1906 C CA . LEU A 1 233 ? -29.484 8.113 53.407 1.00 81.56 233 LEU A CA 1
ATOM 1907 C C . LEU A 1 233 ? -30.278 6.986 54.082 1.00 81.56 233 LEU A C 1
ATOM 1909 O O . LEU A 1 233 ? -31.300 7.259 54.703 1.00 81.56 233 LEU A O 1
ATOM 1913 N N . ASN A 1 234 ? -29.807 5.739 53.994 1.00 81.12 234 ASN A N 1
ATOM 1914 C CA . ASN A 1 234 ? -30.455 4.607 54.655 1.00 81.12 234 ASN A CA 1
ATOM 1915 C C . ASN A 1 234 ? -30.503 4.786 56.181 1.00 81.12 234 ASN A C 1
ATOM 1917 O O . ASN A 1 234 ? -31.548 4.563 56.781 1.00 81.12 234 ASN A O 1
ATOM 1921 N N . GLY A 1 235 ? -29.404 5.243 56.790 1.00 78.94 235 GLY A N 1
ATOM 1922 C CA . GLY A 1 235 ? -29.341 5.504 58.231 1.00 78.94 235 GLY A CA 1
ATOM 1923 C C . GLY A 1 235 ? -30.258 6.646 58.682 1.00 78.94 235 GLY A C 1
ATOM 1924 O O . GLY A 1 235 ? -30.894 6.544 59.727 1.00 78.94 235 GLY A O 1
ATOM 1925 N N . LEU A 1 236 ? -30.392 7.709 57.882 1.00 79.75 236 LEU A N 1
ATOM 1926 C CA . LEU A 1 236 ? -31.346 8.792 58.155 1.00 79.75 236 LEU A CA 1
ATOM 1927 C C . LEU A 1 236 ? -32.799 8.305 58.079 1.00 79.75 236 LEU A C 1
ATOM 1929 O O . LEU A 1 236 ? -33.624 8.701 58.898 1.00 79.75 236 LEU A O 1
ATOM 1933 N N . VAL A 1 237 ? -33.115 7.437 57.113 1.00 81.56 237 VAL A N 1
ATOM 1934 C CA . VAL A 1 237 ? -34.447 6.822 56.997 1.00 81.56 237 VAL A CA 1
ATOM 1935 C C . VAL A 1 237 ? -34.737 5.927 58.203 1.00 81.56 237 VAL A C 1
ATOM 1937 O O . VAL A 1 237 ? -35.826 6.007 58.761 1.00 81.56 237 VAL A O 1
ATOM 1940 N N . GLU A 1 238 ? -33.767 5.130 58.646 1.00 80.69 238 GLU A N 1
ATOM 1941 C CA . GLU A 1 238 ? -33.905 4.260 59.819 1.00 80.69 238 GLU A CA 1
ATOM 1942 C C . GLU A 1 238 ? -34.157 5.063 61.107 1.00 80.69 238 GLU A C 1
ATOM 1944 O O . GLU A 1 238 ? -35.070 4.739 61.864 1.00 80.69 238 GLU A O 1
ATOM 1949 N N . GLN A 1 239 ? -33.433 6.169 61.312 1.00 79.25 239 GLN A N 1
ATOM 1950 C CA . GLN A 1 239 ? -33.669 7.083 62.439 1.00 79.25 239 GLN A CA 1
ATOM 1951 C C . GLN A 1 239 ? -35.062 7.723 62.399 1.00 79.25 239 GLN A C 1
ATOM 1953 O O . GLN A 1 239 ? -35.707 7.866 63.436 1.00 79.25 239 GLN A O 1
ATOM 1958 N N . LEU A 1 240 ? -35.546 8.112 61.215 1.00 76.88 240 LEU A N 1
ATOM 1959 C CA . LEU A 1 240 ? -36.890 8.674 61.064 1.00 76.88 240 LEU A CA 1
ATOM 1960 C C . LEU A 1 240 ? -37.982 7.646 61.381 1.00 76.88 240 LEU A C 1
ATOM 1962 O O . LEU A 1 240 ? -38.954 7.996 62.047 1.00 76.88 240 LEU A O 1
ATOM 1966 N N . VAL A 1 241 ? -37.811 6.395 60.946 1.00 78.44 241 VAL A N 1
ATOM 1967 C CA . VAL A 1 241 ? -38.737 5.297 61.261 1.00 78.44 241 VAL A CA 1
ATOM 1968 C C . VAL A 1 241 ? -38.775 5.046 62.772 1.00 78.44 241 VAL A C 1
ATOM 1970 O O . VAL A 1 241 ? -39.854 5.095 63.357 1.00 78.44 241 VAL A O 1
ATOM 1973 N N . GLN A 1 242 ? -37.617 4.914 63.427 1.00 77.44 242 GLN A N 1
ATOM 1974 C CA . GLN A 1 242 ? -37.539 4.731 64.885 1.00 77.44 242 GLN A CA 1
ATOM 1975 C C . GLN A 1 242 ? -38.176 5.892 65.662 1.00 77.44 242 GLN A C 1
ATOM 1977 O O . GLN A 1 242 ? -38.924 5.676 66.614 1.00 77.44 242 GLN A O 1
ATOM 1982 N N . ASN A 1 243 ? -37.926 7.135 65.239 1.00 76.44 243 ASN A N 1
ATOM 1983 C CA . ASN A 1 243 ? -38.536 8.306 65.866 1.00 76.44 243 ASN A CA 1
ATOM 1984 C C . ASN A 1 243 ? -40.062 8.325 65.681 1.00 76.44 243 ASN A C 1
ATOM 1986 O O . ASN A 1 243 ? -40.774 8.740 66.596 1.00 76.44 243 ASN A O 1
ATOM 1990 N N . SER A 1 244 ? -40.573 7.866 64.534 1.00 68.44 244 SER A N 1
ATOM 1991 C CA . SER A 1 244 ? -42.018 7.772 64.296 1.00 68.44 244 SER A CA 1
ATOM 1992 C C . SER A 1 244 ? -42.691 6.722 65.185 1.00 68.44 244 SER A C 1
ATOM 1994 O O . SER A 1 244 ? -43.682 7.051 65.830 1.00 68.44 244 SER A O 1
ATOM 1996 N N . GLU A 1 245 ? -42.096 5.533 65.332 1.00 66.25 245 GLU A N 1
ATOM 1997 C CA . GLU A 1 245 ? -42.584 4.495 66.256 1.00 66.25 245 GLU A CA 1
ATOM 1998 C C . GLU A 1 245 ? -42.571 5.000 67.710 1.00 66.25 245 GLU A C 1
ATOM 2000 O O . GLU A 1 245 ? -43.563 4.892 68.425 1.00 66.25 245 GLU A O 1
ATOM 2005 N N . SER A 1 246 ? -41.485 5.663 68.131 1.00 59.44 246 SER A N 1
ATOM 2006 C CA . SER A 1 246 ? -41.377 6.217 69.490 1.00 59.44 246 SER A CA 1
ATOM 2007 C C . SER A 1 246 ? -42.372 7.347 69.789 1.00 59.44 246 SER A C 1
ATOM 2009 O O . SER A 1 246 ? -42.671 7.605 70.952 1.00 59.44 246 SER A O 1
ATOM 2011 N N . SER A 1 247 ? -42.875 8.035 68.757 1.00 57.28 247 SER A N 1
ATOM 2012 C CA . SER A 1 247 ? -43.833 9.137 68.911 1.00 57.28 247 SER A CA 1
ATOM 2013 C C . SER A 1 247 ? -45.277 8.624 68.996 1.00 57.28 247 SER A C 1
ATOM 2015 O O . SER A 1 247 ? -46.053 9.156 69.786 1.00 57.28 247 SER A O 1
ATOM 2017 N N . GLU A 1 248 ? -45.622 7.552 68.269 1.00 56.31 248 GLU A N 1
ATOM 2018 C CA . GLU A 1 248 ? -46.920 6.861 68.394 1.00 56.31 248 GLU A CA 1
ATOM 2019 C C . GLU A 1 248 ? -47.111 6.203 69.776 1.00 56.31 248 GLU A C 1
ATOM 2021 O O . GLU A 1 248 ? -48.231 6.151 70.293 1.00 56.31 248 GLU A O 1
ATOM 2026 N N . ASP A 1 249 ? -46.026 5.762 70.421 1.00 50.72 249 ASP A N 1
ATOM 2027 C CA . ASP A 1 249 ? -46.054 5.210 71.785 1.00 50.72 249 ASP A CA 1
ATOM 2028 C C . ASP A 1 249 ? -46.255 6.278 72.881 1.00 50.72 249 ASP A C 1
ATOM 2030 O O . ASP A 1 249 ? -46.689 5.961 73.993 1.00 50.72 249 ASP A O 1
ATOM 2034 N N . VAL A 1 250 ? -45.947 7.548 72.592 1.00 51.47 250 VAL A N 1
ATOM 2035 C CA . VAL A 1 250 ? -46.134 8.676 73.526 1.00 51.47 250 VAL A CA 1
ATOM 2036 C C . VAL A 1 250 ? -47.539 9.275 73.414 1.00 51.47 250 VAL A C 1
ATOM 2038 O O . VAL A 1 250 ? -48.060 9.764 74.411 1.00 51.47 250 VAL A O 1
ATOM 2041 N N . GLU A 1 251 ? -48.178 9.202 72.244 1.00 46.75 251 GLU A N 1
ATOM 2042 C CA . GLU A 1 251 ? -49.543 9.710 72.022 1.00 46.75 251 GLU A CA 1
ATOM 2043 C C . GLU A 1 251 ? -50.643 8.731 72.498 1.00 46.75 251 GLU A C 1
ATOM 2045 O O . GLU A 1 251 ? -51.779 9.139 72.727 1.00 46.75 251 GLU A O 1
ATOM 2050 N N . ASN A 1 252 ? -50.303 7.451 72.714 1.00 45.00 252 ASN A N 1
ATOM 2051 C CA . ASN A 1 252 ? -51.202 6.403 73.232 1.00 45.00 252 ASN A CA 1
ATOM 2052 C C . ASN A 1 252 ? -51.114 6.175 74.761 1.00 45.00 252 ASN A C 1
ATOM 2054 O O . ASN A 1 252 ? -51.606 5.158 75.265 1.00 45.00 252 ASN A O 1
ATOM 2058 N N . LYS A 1 253 ? -50.498 7.098 75.508 1.00 39.69 253 LYS A N 1
ATOM 2059 C CA . LYS A 1 253 ? -50.418 7.097 76.981 1.00 39.69 253 LYS A CA 1
ATOM 2060 C C . LYS A 1 253 ? -51.156 8.285 77.581 1.00 39.69 253 LYS A C 1
ATOM 2062 O O . LYS A 1 253 ? -51.794 8.074 78.638 1.00 39.69 253 LYS A O 1
#

Radius of gyration: 42.53 Å; chains: 1; bounding box: 83×25×124 Å

Secondary structure (DSSP, 8-state):
--HHHHHHHHHHHHHHHHHHHHHHHHHHHHHHHHHHHHHHHHHHHHHHHHHHHHHHHHHHHHHHHHHHHHHT-HHHHHHHHHHHHHHHHHHHHHHHHS-SSS-HHHHHHHHHHHHHHHTT--S--SHHHHHHIIIIIHHHHHHHHHHHHHHHHHHHHHHHHHHHHHHHHHHHHHHHHHHHHHHHHHHHHHHHHHHIIIIIHHHHHHHHHHHHHHHH---------S-HHHHHHHHHHHHHHHHHHHHHHHHT-

Sequence (253 aa):
MGLISRIRLGFVLIALLLLMVGATSYFEIRNLNKAIEIDSIERNQKNIHIEDLVLSQYNQKDIISQFALSNGNRDFYMQSRENLAYMITIVEKLAQYNTPECDVNEIEESLTKYKSILVKQDVQFADSLNNWYNNELAVEDKILSENIVKYINSINIDYINKENNHLSSIYRKDVRTLITLLTCMLVLFMFFVLIRILYLLPILNIKKGIEGYLYNNRPYEVKSDGSDEVKILNGLVEQLVQNSESSEDVENK

pLDDT: mean 77.01, std 10.24, range [39.69, 91.75]

Foldseek 3Di:
DDPVVVLVVVLVVVLVVLVVVLVVVLVVLVVVLVVVVVVLVVVLVVLVVLLVLLVVLLVQLVVLCVVCLVVLPPVSPVVSVVSVVVLVVSVVVVPVVDDPPDCCVQLVVLVVQLVVLVVPDDDDGGPVPNVSCVPRRVVSVVSNSVSSSVRSVVVSVVSVVVVVVSVVVSVVVSVVSVVVSVVVSVVSVVVSVCCCVAPVVLVVLLVVLVCCCPPVVDHRDRDRPHDDVSVVVSVVVNVVVVVVVVVVVVVVD